Protein AF-A0A9P8CM64-F1 (afdb_monomer_lite)

Structure (mmCIF, N/CA/C/O backbone):
data_AF-A0A9P8CM64-F1
#
_entry.id   AF-A0A9P8CM64-F1
#
loop_
_atom_site.group_PDB
_atom_site.id
_atom_site.type_symbol
_atom_site.label_atom_id
_atom_site.label_alt_id
_atom_site.label_comp_id
_atom_site.label_asym_id
_atom_site.label_entity_id
_atom_site.label_seq_id
_atom_site.pdbx_PDB_ins_code
_atom_site.Cartn_x
_atom_site.Cartn_y
_atom_site.Cartn_z
_atom_site.occupancy
_atom_site.B_iso_or_equiv
_atom_site.auth_seq_id
_atom_site.auth_comp_id
_atom_site.auth_asym_id
_atom_site.auth_atom_id
_atom_site.pdbx_PDB_model_num
ATOM 1 N N . MET A 1 1 ? -27.177 -8.017 -14.687 1.00 30.58 1 MET A N 1
ATOM 2 C CA . MET A 1 1 ? -26.208 -7.852 -13.586 1.00 30.58 1 MET A CA 1
ATOM 3 C C . MET A 1 1 ? -25.236 -9.003 -13.718 1.00 30.58 1 MET A C 1
ATOM 5 O O . MET A 1 1 ? -25.682 -10.135 -13.638 1.00 30.58 1 MET A O 1
ATOM 9 N N . ALA A 1 2 ? -23.993 -8.737 -14.114 1.00 23.64 2 ALA A N 1
ATOM 10 C CA . ALA A 1 2 ? -23.012 -9.793 -14.343 1.00 23.64 2 ALA A CA 1
ATOM 11 C C . ALA A 1 2 ? -22.281 -10.070 -13.027 1.00 23.64 2 ALA A C 1
ATOM 13 O O . ALA A 1 2 ? -21.512 -9.227 -12.562 1.00 23.64 2 ALA A O 1
ATOM 14 N N . ASP A 1 3 ? -22.562 -11.229 -12.440 1.00 22.73 3 ASP A N 1
ATOM 15 C CA . ASP A 1 3 ? -21.825 -11.783 -11.311 1.00 22.73 3 ASP A CA 1
ATOM 16 C C . ASP A 1 3 ? -20.407 -12.132 -11.769 1.00 22.73 3 ASP A C 1
ATOM 18 O O . ASP A 1 3 ? -20.155 -13.159 -12.400 1.00 22.73 3 ASP A O 1
ATOM 22 N N . ILE A 1 4 ? -19.464 -11.236 -11.482 1.00 25.05 4 ILE A N 1
ATOM 23 C CA . ILE A 1 4 ? -18.036 -11.509 -11.623 1.00 25.05 4 ILE A CA 1
ATOM 24 C C . ILE A 1 4 ? -17.611 -12.244 -10.351 1.00 25.05 4 ILE A C 1
ATOM 26 O O . ILE A 1 4 ? -17.224 -11.632 -9.356 1.00 25.05 4 ILE A O 1
ATOM 30 N N . LEU A 1 5 ? -17.724 -13.572 -10.379 1.00 22.69 5 LEU A N 1
ATOM 31 C CA . LEU A 1 5 ? -17.079 -14.444 -9.400 1.00 22.69 5 LEU A CA 1
ATOM 32 C C . LEU A 1 5 ? -15.554 -14.250 -9.497 1.00 22.69 5 LEU A C 1
ATOM 34 O O . LEU A 1 5 ? -15.012 -14.297 -10.606 1.00 22.69 5 LEU A O 1
ATOM 38 N N . PRO A 1 6 ? -14.827 -14.037 -8.387 1.00 29.47 6 PRO A N 1
ATOM 39 C CA . PRO A 1 6 ? -13.378 -13.976 -8.448 1.00 29.47 6 PRO A CA 1
ATOM 40 C C . PRO A 1 6 ? -12.820 -15.378 -8.717 1.00 29.47 6 PRO A C 1
ATOM 42 O O . PRO A 1 6 ? -13.041 -16.318 -7.956 1.00 29.47 6 PRO A O 1
ATOM 45 N N . VAL A 1 7 ? -12.074 -15.496 -9.813 1.00 25.89 7 VAL A N 1
ATOM 46 C CA . VAL A 1 7 ? -11.180 -16.622 -10.090 1.00 25.89 7 VAL A CA 1
ATOM 47 C C . VAL A 1 7 ? -10.110 -16.632 -8.996 1.00 25.89 7 VAL A C 1
ATOM 49 O O . VAL A 1 7 ? -9.293 -15.715 -8.899 1.00 25.89 7 VAL A O 1
ATOM 52 N N . PHE A 1 8 ? -10.160 -17.634 -8.119 1.00 30.05 8 PHE A N 1
ATOM 53 C CA . PHE A 1 8 ? -9.175 -17.842 -7.062 1.00 30.05 8 PHE A CA 1
ATOM 54 C C . PHE A 1 8 ? -7.959 -18.573 -7.633 1.00 30.05 8 PHE A C 1
ATOM 56 O O . PHE A 1 8 ? -7.872 -19.795 -7.543 1.00 30.05 8 PHE A O 1
ATOM 63 N N . ASP A 1 9 ? -6.998 -17.833 -8.183 1.00 30.16 9 ASP A N 1
ATOM 64 C CA . ASP A 1 9 ? -5.662 -18.395 -8.368 1.00 30.16 9 ASP A CA 1
ATOM 65 C C . ASP A 1 9 ? -4.960 -18.469 -7.006 1.00 30.16 9 ASP A C 1
ATOM 67 O O . ASP A 1 9 ? -4.851 -17.496 -6.256 1.00 30.16 9 ASP A O 1
ATOM 71 N N . VAL A 1 10 ? -4.556 -19.689 -6.666 1.00 35.28 10 VAL A N 1
ATOM 72 C CA . VAL A 1 10 ? -4.033 -20.138 -5.375 1.00 35.28 10 VAL A CA 1
ATOM 73 C C . VAL A 1 10 ? -2.957 -19.192 -4.822 1.00 35.28 10 VAL A C 1
ATOM 75 O O . VAL A 1 10 ? -1.857 -19.086 -5.354 1.00 35.28 10 VAL A O 1
ATOM 78 N N . ILE A 1 11 ? -3.248 -18.533 -3.697 1.00 41.50 11 ILE A N 1
ATOM 79 C CA . ILE A 1 11 ? -2.257 -17.788 -2.910 1.00 41.50 11 ILE A CA 1
ATOM 80 C C . ILE A 1 11 ? -1.533 -18.796 -2.017 1.00 41.50 11 ILE A C 1
ATOM 82 O O . ILE A 1 11 ? -2.071 -19.209 -0.987 1.00 41.50 11 ILE A O 1
ATOM 86 N N . ASN A 1 12 ? -0.316 -19.186 -2.395 1.00 38.81 12 ASN A N 1
ATOM 87 C CA . ASN A 1 12 ? 0.560 -19.942 -1.506 1.00 38.81 12 ASN A CA 1
ATOM 88 C C . ASN A 1 12 ? 1.138 -18.981 -0.457 1.00 38.81 12 ASN A C 1
ATOM 90 O O . ASN A 1 12 ? 2.005 -18.162 -0.761 1.00 38.81 12 ASN A O 1
ATOM 94 N N . ALA A 1 13 ? 0.663 -19.075 0.786 1.00 42.81 13 ALA A N 1
ATOM 95 C CA . ALA A 1 13 ? 1.413 -18.572 1.933 1.00 42.81 13 ALA A CA 1
ATOM 96 C C . ALA A 1 13 ? 2.608 -19.516 2.123 1.00 42.81 13 ALA A C 1
ATOM 98 O O . ALA A 1 13 ? 2.458 -20.600 2.677 1.00 42.81 13 ALA A O 1
ATOM 99 N N . THR A 1 14 ? 3.761 -19.166 1.551 1.00 44.75 14 THR A N 1
ATOM 100 C CA . THR A 1 14 ? 4.861 -20.127 1.378 1.00 44.75 14 THR A CA 1
ATOM 101 C C . THR A 1 14 ? 5.717 -20.343 2.622 1.00 44.75 14 THR A C 1
ATOM 103 O O . THR A 1 14 ? 6.309 -21.402 2.706 1.00 44.75 14 THR A O 1
ATOM 106 N N . ASP A 1 15 ? 5.789 -19.401 3.573 1.00 46.78 15 ASP A N 1
ATOM 107 C CA . ASP A 1 15 ? 6.626 -19.529 4.782 1.00 46.78 15 ASP A CA 1
ATOM 108 C C . ASP A 1 15 ? 6.163 -18.579 5.903 1.00 46.78 15 ASP A C 1
ATOM 110 O O . ASP A 1 15 ? 5.760 -17.446 5.623 1.00 46.78 15 ASP A O 1
ATOM 114 N N . HIS A 1 16 ? 6.299 -19.003 7.166 1.00 45.31 16 HIS A N 1
ATOM 115 C CA . HIS A 1 16 ? 6.191 -18.152 8.358 1.00 45.31 16 HIS A CA 1
ATOM 116 C C . HIS A 1 16 ? 7.482 -18.270 9.186 1.00 45.31 16 HIS A C 1
ATOM 118 O O . HIS A 1 16 ? 7.915 -19.369 9.517 1.00 45.31 16 HIS A O 1
ATOM 124 N N . VAL A 1 17 ? 8.120 -17.140 9.506 1.00 47.00 17 VAL A N 1
ATOM 125 C CA . VAL A 1 17 ? 9.292 -17.087 10.398 1.00 47.00 17 VAL A CA 1
ATOM 126 C C . VAL A 1 17 ? 8.852 -16.449 11.707 1.00 47.00 17 VAL A C 1
ATOM 128 O O . VAL A 1 17 ? 8.326 -15.338 11.706 1.00 47.00 17 VAL A O 1
ATOM 131 N N . ILE A 1 18 ? 9.060 -17.160 12.812 1.00 44.22 18 ILE A N 1
ATOM 132 C CA . ILE A 1 18 ? 8.692 -16.726 14.159 1.00 44.22 18 ILE A CA 1
ATOM 133 C C . ILE A 1 18 ? 9.946 -16.144 14.816 1.00 44.22 18 ILE A C 1
ATOM 135 O O . ILE A 1 18 ? 10.940 -16.850 14.974 1.00 44.22 18 ILE A O 1
ATOM 139 N N . ASN A 1 19 ? 9.929 -14.860 15.178 1.00 49.09 19 ASN A N 1
ATOM 140 C CA . ASN A 1 19 ? 10.887 -14.332 16.145 1.00 49.09 19 ASN A CA 1
ATOM 141 C C . ASN A 1 19 ? 10.194 -13.352 17.104 1.00 49.09 19 ASN A C 1
ATOM 143 O O . ASN A 1 19 ? 9.341 -12.560 16.692 1.00 49.09 19 ASN A O 1
ATOM 147 N N . ASP A 1 20 ? 10.591 -13.407 18.375 1.00 48.25 20 ASP A N 1
ATOM 148 C CA . ASP A 1 20 ? 9.903 -12.745 19.493 1.00 48.25 20 ASP A CA 1
ATOM 149 C C . ASP A 1 20 ? 9.904 -11.210 19.407 1.00 48.25 20 ASP A C 1
ATOM 151 O O . ASP A 1 20 ? 9.127 -10.545 20.085 1.00 48.25 20 ASP A O 1
ATOM 155 N N . SER A 1 21 ? 10.745 -10.624 18.547 1.00 55.97 21 SER A N 1
ATOM 156 C CA . SER A 1 21 ? 10.871 -9.167 18.411 1.00 55.97 21 SER A CA 1
ATOM 157 C C . SER A 1 21 ? 10.114 -8.586 17.214 1.00 55.97 21 SER A C 1
ATOM 159 O O . SER A 1 21 ? 9.726 -7.418 17.246 1.00 55.97 21 SER A O 1
ATOM 161 N N . CYS A 1 22 ? 9.870 -9.364 16.153 1.00 63.69 22 CYS A N 1
ATOM 162 C CA . CYS A 1 22 ? 9.376 -8.839 14.879 1.00 63.69 22 CYS A CA 1
ATOM 163 C C . CYS A 1 22 ? 7.951 -9.257 14.506 1.00 63.69 22 CYS A C 1
ATOM 165 O O . CYS A 1 22 ? 7.471 -8.802 13.465 1.00 63.69 22 CYS A O 1
ATOM 167 N N . GLY A 1 23 ? 7.269 -10.037 15.350 1.00 75.75 23 GLY A N 1
ATOM 168 C CA . GLY A 1 23 ? 5.898 -10.499 15.117 1.00 75.75 23 GLY A CA 1
ATOM 169 C C . GLY A 1 23 ? 5.796 -11.566 14.027 1.00 75.75 23 GLY A C 1
ATOM 170 O O . GLY A 1 23 ? 6.794 -12.160 13.625 1.00 75.75 23 GLY A O 1
ATOM 171 N N . MET A 1 24 ? 4.578 -11.806 13.545 1.00 83.81 24 MET A N 1
ATOM 172 C CA . MET A 1 24 ? 4.322 -12.784 12.490 1.00 83.81 24 MET A CA 1
ATOM 173 C C . MET A 1 24 ? 4.402 -12.134 11.106 1.00 83.81 24 MET A C 1
ATOM 175 O O . MET A 1 24 ? 3.887 -11.034 10.893 1.00 83.81 24 MET A O 1
ATOM 179 N N . HIS A 1 25 ? 5.025 -12.825 10.146 1.00 88.62 25 HIS A N 1
ATOM 180 C CA . HIS A 1 25 ? 5.122 -12.370 8.755 1.00 88.62 25 HIS A CA 1
ATOM 181 C C . HIS A 1 25 ? 4.254 -13.217 7.841 1.00 88.62 25 HIS A C 1
ATOM 183 O O . HIS A 1 25 ? 4.345 -14.442 7.844 1.00 88.62 25 HIS A O 1
ATOM 189 N N . ILE A 1 26 ? 3.456 -12.552 7.011 1.00 90.88 26 ILE A N 1
ATOM 190 C CA . ILE A 1 26 ? 2.689 -13.189 5.944 1.00 90.88 26 ILE A CA 1
ATOM 191 C C . ILE A 1 26 ? 3.370 -12.847 4.625 1.00 90.88 26 ILE A C 1
ATOM 193 O O . ILE A 1 26 ? 3.339 -11.700 4.180 1.00 90.88 26 ILE A O 1
ATOM 197 N N . HIS A 1 27 ? 3.983 -13.845 3.993 1.00 92.94 27 HIS A N 1
ATOM 198 C CA . HIS A 1 27 ? 4.492 -13.722 2.633 1.00 92.94 27 HIS A CA 1
ATOM 199 C C . HIS A 1 27 ? 3.396 -14.113 1.641 1.00 92.94 27 HIS A C 1
ATOM 201 O O . HIS A 1 27 ? 2.974 -15.267 1.609 1.00 92.94 27 HIS A O 1
ATOM 207 N N . ALA A 1 28 ? 2.959 -13.162 0.820 1.00 92.88 28 ALA A N 1
ATOM 208 C CA . ALA A 1 28 ? 1.975 -13.390 -0.226 1.00 92.88 28 ALA A CA 1
ATOM 209 C C . ALA A 1 28 ? 2.575 -13.078 -1.601 1.00 92.88 28 ALA A C 1
ATOM 211 O O . ALA A 1 28 ? 3.129 -12.003 -1.835 1.00 92.88 28 ALA A O 1
ATOM 212 N N . GLY A 1 29 ? 2.481 -14.036 -2.513 1.00 91.94 29 GLY A N 1
ATOM 213 C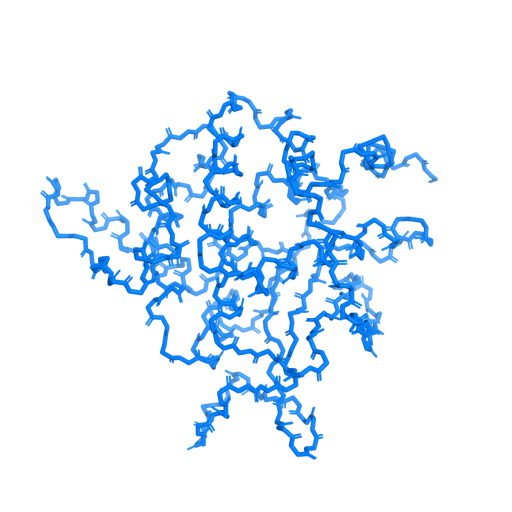 CA . GLY A 1 29 ? 2.913 -13.907 -3.900 1.00 91.94 29 GLY A CA 1
ATOM 214 C C . GLY A 1 29 ? 1.924 -14.601 -4.826 1.00 91.94 29 GLY A C 1
ATOM 215 O O . GLY A 1 29 ? 1.036 -15.321 -4.367 1.00 91.94 29 GLY A O 1
ATOM 216 N N . PHE A 1 30 ? 2.081 -14.373 -6.124 1.00 92.00 30 PHE A N 1
ATOM 217 C CA . PHE A 1 30 ? 1.304 -15.070 -7.142 1.00 92.00 30 PHE A CA 1
ATOM 218 C C . PHE A 1 30 ? 2.071 -16.284 -7.655 1.00 92.00 30 PHE A C 1
ATOM 220 O O . PHE A 1 30 ? 3.301 -16.259 -7.723 1.00 92.00 30 PHE A O 1
ATOM 227 N N . THR A 1 31 ? 1.345 -17.331 -8.036 1.00 88.38 31 THR A N 1
ATOM 228 C CA . THR A 1 31 ? 1.907 -18.565 -8.612 1.00 88.38 31 THR A CA 1
ATOM 229 C C . THR A 1 31 ? 2.708 -18.296 -9.880 1.00 88.38 31 THR A C 1
ATOM 231 O O . THR A 1 31 ? 3.769 -18.877 -10.079 1.00 88.38 31 THR A O 1
ATOM 234 N N . ASP A 1 32 ? 2.238 -17.360 -10.699 1.00 89.06 32 ASP A N 1
ATOM 235 C CA . ASP A 1 32 ? 2.880 -16.908 -11.931 1.00 89.06 32 ASP A CA 1
ATOM 236 C C . ASP A 1 32 ? 3.963 -15.835 -11.701 1.00 89.06 32 ASP A C 1
ATOM 238 O O . ASP A 1 32 ? 4.568 -15.348 -12.657 1.00 89.06 32 ASP A O 1
ATOM 242 N N . GLY A 1 33 ? 4.222 -15.467 -10.444 1.00 90.69 33 GLY A N 1
ATOM 243 C CA . GLY A 1 33 ? 5.168 -14.438 -10.033 1.00 90.69 33 GLY A CA 1
ATOM 244 C C . GLY A 1 33 ? 4.568 -13.032 -9.927 1.00 90.69 33 GLY A C 1
ATOM 245 O O . GLY A 1 33 ? 3.479 -12.734 -10.405 1.00 90.69 33 GLY A O 1
ATOM 246 N N . LEU A 1 34 ? 5.306 -12.139 -9.276 1.00 93.69 34 LEU A N 1
ATOM 247 C CA . LEU A 1 34 ? 4.959 -10.741 -9.070 1.00 93.69 34 LEU A CA 1
ATOM 248 C C . LEU A 1 34 ? 5.702 -9.854 -10.075 1.00 93.69 34 LEU A C 1
ATOM 250 O O . LEU A 1 34 ? 6.937 -9.867 -10.146 1.00 93.69 34 LEU A O 1
ATOM 254 N N . SER A 1 35 ? 4.940 -9.073 -10.832 1.00 95.25 35 SER A N 1
ATOM 255 C CA . SER A 1 35 ? 5.433 -8.030 -11.727 1.00 95.25 35 SER A CA 1
ATOM 256 C C . SER A 1 35 ? 5.514 -6.670 -11.037 1.00 95.25 35 SER A C 1
ATOM 258 O O . SER A 1 35 ? 4.918 -6.420 -9.986 1.00 95.25 35 SER A O 1
ATOM 260 N N . HIS A 1 36 ? 6.224 -5.742 -11.676 1.00 95.50 36 HIS A N 1
ATOM 261 C CA . HIS A 1 36 ? 6.370 -4.378 -11.175 1.00 95.50 36 HIS A CA 1
ATOM 262 C C . HIS A 1 36 ? 5.057 -3.603 -11.088 1.00 95.50 36 HIS A C 1
ATOM 264 O O . HIS A 1 36 ? 4.844 -2.868 -10.124 1.00 95.50 36 HIS A O 1
ATOM 270 N N . ILE A 1 37 ? 4.162 -3.768 -12.066 1.00 96.69 37 ILE A N 1
ATOM 271 C CA . ILE A 1 37 ? 2.874 -3.068 -12.045 1.00 96.69 37 ILE A CA 1
ATOM 272 C C . ILE A 1 37 ? 1.956 -3.612 -10.948 1.00 96.69 37 ILE A C 1
ATOM 274 O O . ILE A 1 37 ? 1.343 -2.826 -10.228 1.00 96.69 37 ILE A O 1
ATOM 278 N N . GLU A 1 38 ? 1.921 -4.933 -10.761 1.00 97.81 38 GLU A N 1
ATOM 279 C CA . GLU A 1 38 ? 1.169 -5.566 -9.675 1.00 97.81 38 GLU A CA 1
ATOM 280 C C . GLU A 1 38 ? 1.681 -5.074 -8.313 1.00 97.81 38 GLU A C 1
ATOM 282 O O . GLU A 1 38 ? 0.889 -4.672 -7.462 1.00 97.81 38 GLU A O 1
ATOM 287 N N . ALA A 1 39 ? 3.004 -5.009 -8.125 1.00 97.69 39 ALA A N 1
ATOM 288 C CA . ALA A 1 39 ? 3.596 -4.484 -6.898 1.00 97.69 39 ALA A CA 1
ATOM 289 C C . ALA A 1 39 ? 3.255 -3.002 -6.666 1.00 97.69 39 ALA A C 1
ATOM 291 O O . ALA A 1 39 ? 2.902 -2.635 -5.548 1.00 97.69 39 ALA A O 1
ATOM 292 N N . LYS A 1 40 ? 3.285 -2.147 -7.701 1.00 98.25 40 LYS A N 1
ATOM 293 C CA . LYS A 1 40 ? 2.855 -0.738 -7.588 1.00 98.25 40 LYS A CA 1
ATOM 294 C C . LYS A 1 40 ? 1.406 -0.620 -7.122 1.00 98.25 40 LYS A C 1
ATOM 296 O O . LYS A 1 40 ? 1.130 0.166 -6.214 1.00 98.25 40 LYS A O 1
ATOM 301 N N . LYS A 1 41 ? 0.501 -1.408 -7.713 1.00 98.62 41 LYS A N 1
ATOM 302 C CA . LYS A 1 41 ? -0.918 -1.467 -7.327 1.00 98.62 41 LYS A CA 1
ATOM 303 C C . LYS A 1 41 ? -1.063 -1.851 -5.851 1.00 98.62 41 LYS A C 1
A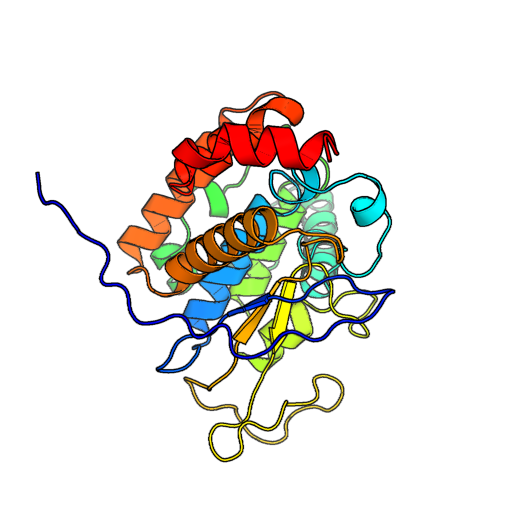TOM 305 O O . LYS A 1 41 ? -1.682 -1.121 -5.081 1.00 98.62 41 LYS A O 1
ATOM 310 N N . ILE A 1 42 ? -0.411 -2.936 -5.433 1.00 98.62 42 ILE A N 1
ATOM 311 C CA . ILE A 1 42 ? -0.477 -3.442 -4.054 1.00 98.62 42 ILE A CA 1
ATOM 312 C C . ILE A 1 42 ? 0.087 -2.427 -3.051 1.00 98.62 42 ILE A C 1
ATOM 314 O O . ILE A 1 42 ? -0.580 -2.078 -2.079 1.00 98.62 42 ILE A O 1
ATOM 318 N N . ILE A 1 43 ? 1.291 -1.905 -3.295 1.00 98.50 43 ILE A N 1
ATOM 319 C CA . ILE A 1 43 ? 1.954 -0.955 -2.392 1.00 98.50 43 ILE A CA 1
ATOM 320 C C . ILE A 1 43 ? 1.188 0.372 -2.298 1.00 98.50 43 ILE A C 1
ATOM 322 O O . ILE A 1 43 ? 1.151 0.975 -1.228 1.00 98.50 43 ILE A O 1
ATOM 326 N N . THR A 1 44 ? 0.520 0.804 -3.371 1.00 98.44 44 THR A N 1
ATOM 327 C CA . THR A 1 44 ? -0.366 1.982 -3.329 1.00 98.44 44 THR A CA 1
ATOM 328 C C . THR A 1 44 ? -1.522 1.769 -2.354 1.00 98.44 44 THR A C 1
ATOM 330 O O . THR A 1 44 ? -1.801 2.644 -1.537 1.00 98.44 44 THR A O 1
ATOM 333 N N . VAL A 1 45 ? -2.172 0.602 -2.404 1.00 98.19 45 VAL A N 1
ATOM 334 C CA . VAL A 1 45 ? -3.263 0.262 -1.479 1.00 98.19 45 VAL A CA 1
ATOM 335 C C . VAL A 1 45 ? -2.747 0.210 -0.049 1.00 98.19 45 VAL A C 1
ATOM 337 O O . VAL A 1 45 ? -3.345 0.842 0.817 1.00 98.19 45 VAL A O 1
ATOM 340 N N . VAL A 1 46 ? -1.611 -0.458 0.187 1.00 97.75 46 VAL A N 1
ATOM 341 C CA . VAL A 1 46 ? -0.962 -0.493 1.507 1.00 97.75 46 VAL A CA 1
ATOM 342 C C . VAL A 1 46 ? -0.739 0.925 2.031 1.00 97.75 46 VAL A C 1
ATOM 344 O O . VAL A 1 46 ? -1.223 1.244 3.112 1.00 97.75 46 VAL A O 1
ATOM 347 N N . ALA A 1 47 ? -0.101 1.805 1.255 1.00 96.69 47 ALA A N 1
ATOM 348 C CA . ALA A 1 47 ? 0.186 3.175 1.680 1.00 96.69 47 ALA A CA 1
ATOM 349 C C . ALA A 1 47 ? -1.077 3.976 2.055 1.00 96.69 47 ALA A C 1
ATOM 351 O O . ALA A 1 47 ? -1.029 4.801 2.966 1.00 96.69 47 ALA A O 1
ATOM 352 N N . LEU A 1 48 ? -2.208 3.728 1.385 1.00 95.06 48 LEU A N 1
ATOM 353 C CA . LEU A 1 48 ? -3.484 4.375 1.700 1.00 95.06 48 LEU A CA 1
ATOM 354 C C . LEU A 1 48 ? -4.100 3.853 3.003 1.00 95.06 48 LEU A C 1
ATOM 356 O O . LEU A 1 48 ? -4.589 4.650 3.803 1.00 95.06 48 LEU A O 1
ATOM 360 N N . VAL A 1 49 ? -4.092 2.534 3.219 1.00 93.75 49 VAL A N 1
ATOM 361 C CA . VAL A 1 49 ? -4.844 1.900 4.318 1.00 93.75 49 VAL A CA 1
ATOM 362 C C . VAL A 1 49 ? -4.028 1.699 5.592 1.00 93.75 49 VAL A C 1
ATOM 364 O O . VAL A 1 49 ? -4.593 1.461 6.655 1.00 93.75 49 VAL A O 1
ATOM 367 N N . GLU A 1 50 ? -2.704 1.798 5.533 1.00 92.00 50 GLU A N 1
ATOM 368 C CA . GLU A 1 50 ? -1.840 1.447 6.658 1.00 92.00 50 GLU A CA 1
ATOM 369 C C . GLU A 1 50 ? -2.081 2.338 7.884 1.00 92.00 50 GLU A C 1
ATOM 371 O O . GLU A 1 50 ? -2.383 1.842 8.969 1.00 92.00 50 GLU A O 1
ATOM 376 N N . GLY A 1 51 ? -2.030 3.660 7.704 1.00 87.31 51 GLY A N 1
ATOM 377 C CA . GLY A 1 51 ? -2.249 4.612 8.795 1.00 87.31 51 GLY A CA 1
ATOM 378 C C . GLY A 1 51 ? -3.708 4.696 9.249 1.00 87.31 51 GLY A C 1
ATOM 379 O O . GLY A 1 51 ? -3.982 4.787 10.444 1.00 87.31 51 GLY A O 1
ATOM 380 N N . CYS A 1 52 ? -4.650 4.659 8.304 1.00 85.56 52 CYS A N 1
ATOM 381 C CA . CYS A 1 52 ? -6.062 4.922 8.579 1.00 85.56 52 CYS A CA 1
ATOM 382 C C . CYS A 1 52 ? -6.901 3.669 8.857 1.00 85.56 52 CYS A C 1
ATOM 384 O O . CYS A 1 52 ? -8.034 3.806 9.304 1.00 85.56 52 CYS A O 1
ATOM 386 N N . PHE A 1 53 ? -6.389 2.467 8.614 1.00 90.44 53 PHE A N 1
ATOM 387 C CA . PHE A 1 53 ? -7.117 1.222 8.843 1.00 90.44 53 PHE A CA 1
ATOM 388 C C . PHE A 1 53 ? -6.250 0.201 9.579 1.00 90.44 53 PHE A C 1
ATOM 390 O O . PHE A 1 53 ? -6.586 -0.147 10.708 1.00 90.44 53 PHE A O 1
ATOM 397 N N . ILE A 1 54 ? -5.112 -0.217 9.014 1.00 91.88 54 ILE A N 1
ATOM 398 C CA . ILE A 1 54 ? -4.302 -1.307 9.588 1.00 91.88 54 ILE A CA 1
ATOM 399 C C . ILE A 1 54 ? -3.846 -0.960 11.007 1.00 91.88 54 ILE A C 1
ATOM 401 O O . ILE A 1 54 ? -4.046 -1.740 11.930 1.00 91.88 54 ILE A O 1
ATOM 405 N N . ARG A 1 55 ? -3.312 0.244 11.227 1.00 89.38 55 ARG A N 1
ATOM 406 C CA . ARG A 1 55 ? -2.898 0.673 12.572 1.00 89.38 55 ARG A CA 1
ATOM 407 C C . ARG A 1 55 ? -4.050 0.764 13.574 1.00 89.38 55 ARG A C 1
ATOM 409 O O . ARG A 1 55 ? -3.805 0.697 14.770 1.00 89.38 55 ARG A O 1
ATOM 416 N N . GLN A 1 56 ? -5.297 0.897 13.125 1.00 87.25 56 GLN A N 1
ATOM 417 C CA . GLN A 1 56 ? -6.447 0.970 14.031 1.00 87.25 56 GLN A CA 1
ATOM 418 C C . GLN A 1 56 ? -6.925 -0.386 14.541 1.00 87.25 56 GLN A C 1
ATOM 420 O O . GLN A 1 56 ? -7.612 -0.426 15.566 1.00 87.25 56 GLN A O 1
ATOM 425 N N . ILE A 1 57 ? -6.613 -1.457 13.813 1.00 87.50 57 ILE A N 1
ATOM 426 C CA . ILE A 1 57 ? -6.988 -2.835 14.149 1.00 87.50 57 ILE A CA 1
ATOM 427 C C . ILE A 1 57 ? -5.842 -3.602 14.819 1.00 87.50 57 ILE A C 1
ATOM 429 O O . ILE A 1 57 ? -6.025 -4.752 15.203 1.00 87.50 57 ILE A O 1
ATOM 433 N N . LEU A 1 58 ? -4.671 -2.972 14.963 1.00 87.75 58 LEU A N 1
ATOM 434 C CA . LEU A 1 58 ? -3.543 -3.536 15.693 1.00 87.75 58 LEU A CA 1
ATOM 435 C C . LEU A 1 58 ? -3.743 -3.418 17.210 1.00 87.75 58 LEU A C 1
ATOM 437 O O . LEU A 1 58 ? -4.222 -2.380 17.677 1.00 87.75 58 LEU A O 1
ATOM 441 N N . PRO A 1 59 ? -3.340 -4.441 17.984 1.00 83.00 59 PRO A N 1
ATOM 442 C CA . PRO A 1 59 ? -3.292 -4.341 19.436 1.00 83.00 59 PRO A CA 1
ATOM 443 C C . PRO A 1 59 ? -2.189 -3.367 19.884 1.00 83.00 59 PRO A C 1
ATOM 445 O O . PRO A 1 59 ? -1.242 -3.082 19.142 1.00 83.00 59 PRO A O 1
ATOM 448 N N . ALA A 1 60 ? -2.334 -2.820 21.095 1.00 83.12 60 ALA A N 1
ATOM 449 C CA . ALA A 1 60 ? -1.484 -1.740 21.601 1.00 83.12 60 ALA A CA 1
ATOM 450 C C . ALA A 1 60 ? -0.002 -2.136 21.713 1.00 83.12 60 ALA A C 1
ATOM 452 O O . ALA A 1 60 ? 0.861 -1.380 21.280 1.00 83.12 60 ALA A O 1
ATOM 453 N N . ASP A 1 61 ? 0.283 -3.345 22.197 1.00 80.88 61 ASP A N 1
ATOM 454 C CA . ASP A 1 61 ? 1.638 -3.905 22.286 1.00 80.88 61 ASP A CA 1
ATOM 455 C C . ASP A 1 61 ? 2.329 -3.964 20.916 1.00 80.88 61 ASP A C 1
ATOM 457 O O . ASP A 1 61 ? 3.525 -3.706 20.776 1.00 80.88 61 ASP A O 1
ATOM 461 N N . ARG A 1 62 ? 1.561 -4.255 19.862 1.00 84.75 62 ARG A N 1
ATOM 462 C CA . ARG A 1 62 ? 2.091 -4.306 18.505 1.00 84.75 62 ARG A CA 1
ATOM 463 C C . ARG A 1 62 ? 2.417 -2.919 17.967 1.00 84.75 62 ARG A C 1
ATOM 465 O O . ARG A 1 62 ? 3.382 -2.798 17.214 1.00 84.75 62 ARG A O 1
ATOM 472 N N . LEU A 1 63 ? 1.657 -1.894 18.363 1.00 86.31 63 LEU A N 1
ATOM 473 C CA . LEU A 1 63 ? 1.844 -0.509 17.918 1.00 86.31 63 LEU A CA 1
ATOM 474 C C . LEU A 1 63 ? 3.192 0.100 18.323 1.00 86.31 63 LEU A C 1
ATOM 476 O O . LEU A 1 63 ? 3.643 1.033 17.655 1.00 86.31 63 LEU A O 1
ATOM 480 N N . GLU A 1 64 ? 3.834 -0.444 19.356 1.00 84.44 64 GLU A N 1
ATOM 481 C CA . GLU A 1 64 ? 5.147 -0.016 19.854 1.00 84.44 64 GLU A CA 1
ATOM 482 C C . GLU A 1 64 ? 6.322 -0.606 19.052 1.00 84.44 64 GLU A C 1
ATOM 484 O O . GLU A 1 64 ? 7.463 -0.159 19.174 1.00 84.44 64 GLU A O 1
ATOM 489 N N . SER A 1 65 ? 6.072 -1.604 18.197 1.00 85.94 65 SER A N 1
ATOM 490 C CA . SER A 1 65 ? 7.130 -2.271 17.439 1.00 85.94 65 SER A CA 1
ATOM 491 C C . SER A 1 65 ? 7.576 -1.454 16.225 1.00 85.94 65 SER A C 1
ATOM 493 O O . SER A 1 65 ? 6.811 -1.229 15.292 1.00 85.94 65 SER A O 1
ATOM 495 N N . LEU A 1 66 ? 8.871 -1.143 16.139 1.00 84.06 66 LEU A N 1
ATOM 496 C CA . LEU A 1 66 ? 9.466 -0.492 14.958 1.00 84.06 66 LEU A CA 1
ATOM 497 C C . LEU A 1 66 ? 9.345 -1.330 13.669 1.00 84.06 66 LEU A C 1
ATOM 499 O O . LEU A 1 66 ? 9.518 -0.829 12.563 1.00 84.06 66 LEU A O 1
ATOM 503 N N . PHE A 1 67 ? 9.065 -2.630 13.780 1.00 85.50 67 PHE A N 1
ATOM 504 C CA . PHE A 1 67 ? 8.934 -3.530 12.632 1.00 85.50 67 PHE A CA 1
ATOM 505 C C . PHE A 1 67 ? 7.592 -3.419 11.903 1.00 85.50 67 PHE A C 1
ATOM 507 O O . PHE A 1 67 ? 7.431 -4.042 10.853 1.00 85.50 67 PHE A O 1
ATOM 514 N N . ILE A 1 68 ? 6.658 -2.631 12.440 1.00 89.94 68 ILE A N 1
ATOM 515 C CA . ILE A 1 68 ? 5.383 -2.282 11.801 1.00 89.94 68 ILE A CA 1
ATOM 516 C C . ILE A 1 68 ? 5.294 -0.798 11.439 1.00 89.94 68 ILE A C 1
ATOM 518 O O . ILE A 1 68 ? 4.205 -0.298 11.140 1.00 89.94 68 ILE A O 1
ATOM 522 N N . ASP A 1 69 ? 6.424 -0.090 11.506 1.00 92.56 69 ASP A N 1
ATOM 523 C CA . ASP A 1 69 ? 6.524 1.305 11.102 1.00 92.56 69 ASP A CA 1
ATOM 524 C C . ASP A 1 69 ? 5.959 1.450 9.680 1.00 92.56 69 ASP A C 1
ATOM 526 O O . ASP A 1 69 ? 6.318 0.666 8.786 1.00 92.56 69 ASP A O 1
ATOM 530 N N . PRO A 1 70 ? 5.022 2.388 9.473 1.00 94.31 70 PRO A N 1
ATOM 531 C CA . PRO A 1 70 ? 4.253 2.414 8.252 1.00 94.31 70 PRO A CA 1
ATOM 532 C C . PRO A 1 70 ? 5.101 2.911 7.082 1.00 94.31 70 PRO A C 1
ATOM 534 O O . PRO A 1 70 ? 5.754 3.952 7.169 1.00 94.31 70 PRO A O 1
ATOM 537 N N . ILE A 1 71 ? 5.043 2.221 5.941 1.00 95.75 71 ILE A N 1
ATOM 538 C CA . ILE A 1 71 ? 5.697 2.682 4.710 1.00 95.75 71 ILE A CA 1
ATOM 539 C C . ILE A 1 71 ? 5.168 4.055 4.276 1.00 95.75 71 ILE A C 1
ATOM 541 O O . ILE A 1 71 ? 5.886 4.808 3.616 1.00 95.75 71 ILE A O 1
ATOM 545 N N . SER A 1 72 ? 3.932 4.387 4.666 1.00 94.25 72 SER A N 1
ATOM 546 C CA . SER A 1 72 ? 3.290 5.662 4.342 1.00 94.25 72 SER A CA 1
ATOM 547 C C . SER A 1 72 ? 3.963 6.882 4.984 1.00 94.25 72 SER A C 1
ATOM 549 O O . SER A 1 72 ? 3.834 7.975 4.436 1.00 94.25 72 SER A O 1
ATOM 551 N N . THR A 1 73 ? 4.695 6.715 6.095 1.00 93.25 73 THR A N 1
ATOM 552 C CA . THR A 1 73 ? 5.436 7.811 6.752 1.00 93.25 73 THR A CA 1
ATOM 553 C C . THR A 1 73 ? 6.934 7.541 6.852 1.00 93.25 73 THR A C 1
ATOM 555 O O . THR A 1 73 ? 7.714 8.459 6.616 1.00 93.25 73 THR A O 1
ATOM 558 N N . GLU A 1 74 ? 7.350 6.293 7.079 1.00 94.94 74 GLU A N 1
ATOM 559 C CA . GLU A 1 74 ? 8.727 5.950 7.470 1.00 94.94 74 GLU A CA 1
ATOM 560 C C . GLU A 1 74 ? 9.612 5.432 6.327 1.00 94.94 74 GLU A C 1
ATOM 562 O O . GLU A 1 74 ? 10.812 5.216 6.524 1.00 94.94 74 GLU A O 1
ATOM 567 N N . SER A 1 75 ? 9.054 5.187 5.137 1.00 96.25 75 SER A N 1
ATOM 568 C CA . SER A 1 75 ? 9.842 4.662 4.014 1.00 96.25 75 SER A CA 1
ATOM 569 C C . SER A 1 75 ? 10.795 5.699 3.408 1.00 96.25 75 SER A C 1
ATOM 571 O O . SER A 1 75 ? 10.598 6.912 3.528 1.00 96.25 75 SER A O 1
ATOM 573 N N . ASN A 1 76 ? 11.813 5.231 2.681 1.00 95.44 76 ASN A N 1
ATOM 574 C CA . ASN A 1 76 ? 12.699 6.107 1.911 1.00 95.44 76 ASN A CA 1
ATOM 575 C C . ASN A 1 76 ? 11.916 6.924 0.868 1.00 95.44 76 ASN A C 1
ATOM 577 O O . ASN A 1 76 ? 12.127 8.132 0.765 1.00 95.44 76 ASN A O 1
ATOM 581 N N . LEU A 1 77 ? 10.968 6.297 0.159 1.00 95.75 77 LEU A N 1
ATOM 582 C CA . LEU A 1 77 ? 10.083 7.000 -0.782 1.00 95.75 77 LEU A CA 1
ATOM 583 C C . LEU A 1 77 ? 9.206 8.030 -0.066 1.00 95.75 77 LEU A C 1
ATOM 585 O O . LEU A 1 77 ? 8.977 9.110 -0.601 1.00 95.75 77 LEU A O 1
ATOM 589 N N . SER A 1 78 ? 8.735 7.731 1.149 1.00 94.69 78 SER A N 1
ATOM 590 C CA . SER A 1 78 ? 7.972 8.686 1.962 1.00 94.69 78 SER A CA 1
ATOM 591 C C . SER A 1 78 ? 8.834 9.877 2.382 1.00 94.69 78 SER A C 1
ATOM 593 O O . SER A 1 78 ? 8.387 11.019 2.305 1.00 94.69 78 SER A O 1
ATOM 595 N N . THR A 1 79 ? 10.091 9.638 2.758 1.00 93.31 79 THR A N 1
ATOM 596 C CA . THR A 1 79 ? 11.046 10.702 3.102 1.00 93.31 79 THR A CA 1
ATOM 597 C C . THR A 1 79 ? 11.309 11.618 1.905 1.00 93.31 79 THR A C 1
ATOM 599 O O . THR A 1 79 ? 11.315 12.843 2.039 1.00 93.31 79 THR A O 1
ATOM 602 N N . GLU A 1 80 ? 11.494 11.040 0.718 1.00 91.38 80 GLU A N 1
ATOM 603 C CA . GLU A 1 80 ? 11.637 11.789 -0.531 1.00 91.38 80 GLU A CA 1
ATOM 604 C C . GLU A 1 80 ? 10.367 12.588 -0.859 1.00 91.38 80 GLU A C 1
ATOM 606 O O . GLU A 1 80 ? 10.431 13.791 -1.121 1.00 91.38 80 GLU A O 1
ATOM 611 N N . ALA A 1 81 ? 9.198 11.954 -0.750 1.00 91.56 81 ALA A N 1
ATOM 612 C CA . ALA A 1 81 ? 7.906 12.593 -0.958 1.00 91.56 81 ALA A CA 1
ATOM 613 C C . ALA A 1 81 ? 7.629 13.729 0.036 1.00 91.56 81 ALA A C 1
ATOM 615 O O . ALA A 1 81 ? 7.025 14.736 -0.337 1.00 91.56 81 ALA A O 1
ATOM 616 N N . HIS A 1 82 ? 8.084 13.595 1.284 1.00 91.44 82 HIS A N 1
ATOM 617 C CA . HIS A 1 82 ? 7.979 14.632 2.305 1.00 91.44 82 HIS A CA 1
ATOM 618 C C . HIS A 1 82 ? 8.820 15.855 1.935 1.00 91.44 82 HIS A C 1
ATOM 620 O O . HIS A 1 82 ? 8.308 16.973 1.936 1.00 91.44 82 HIS A O 1
ATOM 626 N N . ARG A 1 83 ? 10.082 15.654 1.525 1.00 88.38 83 ARG A N 1
ATOM 627 C CA . ARG A 1 83 ? 10.935 16.745 1.020 1.00 88.38 83 ARG A CA 1
ATOM 628 C C . ARG A 1 83 ? 10.289 17.446 -0.172 1.00 88.38 83 ARG A C 1
ATOM 630 O O . ARG A 1 83 ? 10.257 18.674 -0.215 1.00 88.38 83 ARG A O 1
ATOM 637 N N . ALA A 1 84 ? 9.710 16.674 -1.091 1.00 85.44 84 ALA A N 1
ATOM 638 C CA . ALA A 1 84 ? 8.988 17.227 -2.228 1.00 85.44 84 ALA A CA 1
ATOM 639 C C . ALA A 1 84 ? 7.752 18.040 -1.809 1.00 85.44 84 ALA A C 1
ATOM 641 O O . ALA A 1 84 ? 7.499 19.113 -2.351 1.00 85.44 84 ALA A O 1
ATOM 642 N N . ALA A 1 85 ? 6.997 17.562 -0.819 1.00 85.31 85 ALA A N 1
ATOM 643 C CA . ALA A 1 85 ? 5.830 18.262 -0.292 1.00 85.31 85 ALA A CA 1
ATOM 644 C C . ALA A 1 85 ? 6.194 19.583 0.409 1.00 85.31 85 ALA A C 1
ATOM 646 O O . ALA A 1 85 ? 5.475 20.567 0.245 1.00 85.31 85 ALA A O 1
ATOM 647 N N . LEU A 1 86 ? 7.305 19.627 1.155 1.00 86.00 86 LEU A N 1
ATOM 648 C CA . LEU A 1 86 ? 7.807 20.860 1.774 1.00 86.00 86 LEU A CA 1
ATOM 649 C C . LEU A 1 86 ? 8.185 21.906 0.719 1.00 86.00 86 LEU A C 1
ATOM 651 O O . LEU A 1 86 ? 7.837 23.076 0.859 1.00 86.00 86 LEU A O 1
ATOM 655 N N . PHE A 1 87 ? 8.843 21.475 -0.360 1.00 82.44 87 PHE A N 1
ATOM 656 C CA . PHE A 1 87 ? 9.185 22.347 -1.481 1.00 82.44 87 PHE A CA 1
ATOM 657 C C . PHE A 1 87 ? 7.934 22.883 -2.199 1.00 82.44 87 PHE A C 1
ATOM 659 O O . PHE A 1 87 ? 7.832 24.085 -2.432 1.00 82.44 87 PHE A O 1
ATOM 666 N N . GLU A 1 88 ? 6.944 22.021 -2.476 1.00 81.06 88 GLU A N 1
ATOM 667 C CA . GLU A 1 88 ? 5.652 22.429 -3.059 1.00 81.06 88 GLU A CA 1
ATOM 668 C C . GLU A 1 88 ? 4.923 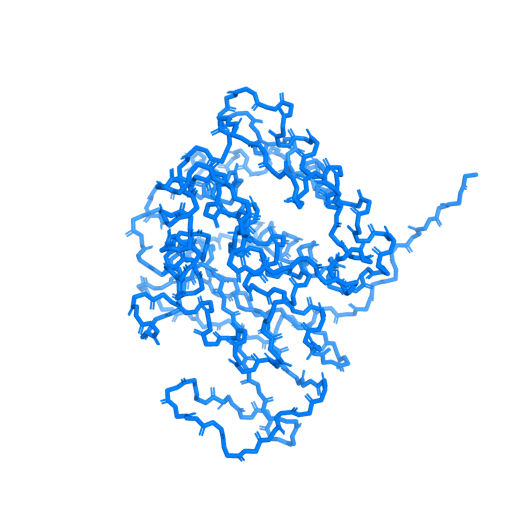23.463 -2.184 1.00 81.06 88 GLU A C 1
ATOM 670 O O . GLU A 1 88 ? 4.361 24.426 -2.707 1.00 81.06 88 GLU A O 1
ATOM 675 N N . ALA A 1 89 ? 4.941 23.283 -0.859 1.00 79.38 89 ALA A N 1
ATOM 676 C CA . ALA A 1 89 ? 4.292 24.194 0.080 1.00 79.38 89 ALA A CA 1
ATOM 677 C C . ALA A 1 89 ? 4.986 25.565 0.161 1.00 79.38 89 ALA A C 1
ATOM 679 O O . ALA A 1 89 ? 4.310 26.575 0.338 1.00 79.38 89 ALA A O 1
ATOM 680 N N . ALA A 1 90 ? 6.313 25.607 0.015 1.00 80.00 90 ALA A N 1
ATOM 681 C CA . ALA A 1 90 ? 7.093 26.842 0.085 1.00 80.00 90 ALA A CA 1
ATOM 682 C C . ALA A 1 90 ? 6.971 27.721 -1.175 1.00 80.00 90 ALA A C 1
ATOM 684 O O . ALA A 1 90 ? 7.163 28.931 -1.085 1.00 80.00 90 ALA A O 1
ATOM 685 N N . GLN A 1 91 ? 6.659 27.143 -2.341 1.00 71.25 91 GLN A N 1
ATOM 686 C CA . GLN A 1 91 ? 6.689 27.862 -3.625 1.00 71.25 91 GLN A CA 1
ATOM 687 C C . GLN A 1 91 ? 5.341 28.415 -4.123 1.00 71.25 91 GLN A C 1
ATOM 689 O O . GLN A 1 91 ? 5.284 28.910 -5.244 1.00 71.25 91 GLN A O 1
ATOM 694 N N . SER A 1 92 ? 4.248 28.346 -3.353 1.00 60.00 92 SER A N 1
ATOM 695 C CA . SER A 1 92 ? 2.918 28.846 -3.781 1.00 60.00 92 SER A CA 1
ATOM 696 C C . SER A 1 92 ? 2.455 28.344 -5.173 1.00 60.00 92 SER A C 1
ATOM 698 O O . SER A 1 92 ? 1.671 29.004 -5.844 1.00 60.00 92 SER A O 1
ATOM 700 N N . ALA A 1 93 ? 2.912 27.140 -5.548 1.00 56.34 93 ALA A N 1
ATOM 701 C CA . ALA A 1 93 ? 2.532 26.282 -6.676 1.00 56.34 93 ALA A CA 1
ATOM 702 C C . ALA A 1 93 ? 2.696 26.800 -8.127 1.00 56.34 93 ALA A C 1
ATOM 704 O O . ALA A 1 93 ? 1.973 27.670 -8.594 1.00 56.34 93 ALA A O 1
ATOM 705 N N . SER A 1 94 ? 3.490 26.054 -8.912 1.00 48.38 94 SER A N 1
ATOM 706 C CA . SER A 1 94 ? 3.027 25.538 -10.221 1.00 48.38 94 SER A CA 1
ATOM 707 C C . SER A 1 94 ? 3.794 24.301 -10.720 1.00 48.38 94 SER A C 1
ATOM 709 O O . SER A 1 94 ? 3.341 23.657 -11.665 1.00 48.38 94 SER A O 1
ATOM 711 N N . GLN A 1 95 ? 4.919 23.914 -10.109 1.00 51.94 95 GLN A N 1
ATOM 712 C CA . GLN A 1 95 ? 5.647 22.702 -10.499 1.00 51.94 95 GLN A CA 1
ATOM 713 C C . GLN A 1 95 ? 5.546 21.634 -9.411 1.00 51.94 95 GLN A C 1
ATOM 715 O O . GLN A 1 95 ? 6.167 21.728 -8.357 1.00 51.94 95 GLN A O 1
ATOM 720 N N . THR A 1 96 ? 4.751 20.593 -9.666 1.00 56.34 96 THR A N 1
ATOM 721 C CA . THR A 1 96 ? 4.881 19.344 -8.908 1.00 56.34 96 THR A CA 1
ATOM 722 C C . THR A 1 96 ? 6.201 18.689 -9.293 1.00 56.34 96 THR A C 1
ATOM 724 O O . THR A 1 96 ? 6.423 18.477 -10.485 1.00 56.34 96 THR A O 1
ATOM 727 N N . LEU A 1 97 ? 7.030 18.320 -8.313 1.00 68.19 97 LEU A N 1
ATOM 728 C CA . LEU A 1 97 ? 8.353 17.711 -8.543 1.00 68.19 97 LEU A CA 1
ATOM 729 C C . LEU A 1 97 ? 8.296 16.449 -9.416 1.00 68.19 97 LEU A C 1
ATOM 731 O O . LEU A 1 97 ? 9.221 16.181 -10.174 1.00 68.19 97 LEU A O 1
ATOM 735 N N . LEU A 1 98 ? 7.189 15.704 -9.340 1.00 82.25 98 LEU A N 1
ATOM 736 C CA . LEU A 1 98 ? 6.932 14.543 -10.184 1.00 82.25 98 LEU A CA 1
ATOM 737 C C . LEU A 1 98 ? 5.673 14.762 -11.043 1.00 82.25 98 LEU A C 1
ATOM 739 O O . LEU A 1 98 ? 4.568 14.902 -10.483 1.00 82.25 98 LEU A O 1
ATOM 743 N N . PRO A 1 99 ? 5.801 14.778 -12.387 1.00 88.00 99 PRO A N 1
ATOM 744 C CA . PRO A 1 99 ? 4.661 14.932 -13.280 1.00 88.00 99 PRO A CA 1
ATOM 745 C C . PRO A 1 99 ? 3.756 13.697 -13.222 1.00 88.00 99 PRO A C 1
ATOM 747 O O . PRO A 1 99 ? 4.197 12.582 -12.936 1.00 88.00 99 PRO A O 1
ATOM 750 N N . VAL A 1 100 ? 2.465 13.889 -13.494 1.00 91.56 100 VAL A N 1
ATOM 751 C CA . VAL A 1 100 ? 1.522 12.774 -13.654 1.00 91.56 100 VAL A CA 1
ATOM 752 C C . VAL A 1 100 ? 1.702 12.192 -15.054 1.00 91.56 100 VAL A C 1
ATOM 754 O O . VAL A 1 100 ? 1.480 12.895 -16.036 1.00 91.56 100 VAL A O 1
ATOM 757 N N . THR A 1 101 ? 2.082 10.918 -15.138 1.00 93.75 101 THR A N 1
ATOM 758 C CA . THR A 1 101 ? 2.286 10.207 -16.410 1.00 93.75 101 THR A CA 1
ATOM 759 C C . THR A 1 101 ? 0.997 9.553 -16.911 1.00 93.75 101 THR A C 1
ATOM 761 O O . THR A 1 101 ? 0.067 9.320 -16.136 1.00 93.75 101 THR A O 1
ATOM 764 N N . ASP A 1 102 ? 0.948 9.177 -18.189 1.00 93.62 102 ASP A N 1
ATOM 765 C CA . ASP A 1 102 ? -0.201 8.452 -18.755 1.00 93.62 102 ASP A CA 1
ATOM 766 C C . ASP A 1 102 ? -0.415 7.099 -18.077 1.00 93.62 102 ASP A C 1
ATOM 768 O O . ASP A 1 102 ? -1.543 6.721 -17.761 1.00 93.62 102 ASP A O 1
ATOM 772 N N . LYS A 1 103 ? 0.683 6.415 -17.729 1.00 92.88 103 LYS A N 1
ATOM 773 C CA . LYS A 1 103 ? 0.638 5.181 -16.939 1.00 92.88 103 LYS A CA 1
ATOM 774 C C . LYS A 1 103 ? -0.066 5.404 -15.603 1.00 92.88 103 LYS A C 1
ATOM 776 O O . LYS A 1 103 ? -0.873 4.575 -15.202 1.00 92.88 103 LYS A O 1
ATOM 781 N N . MET A 1 104 ? 0.195 6.522 -14.926 1.00 96.12 104 MET A N 1
ATOM 782 C CA . MET A 1 104 ? -0.522 6.866 -13.699 1.00 96.12 104 MET A CA 1
ATOM 783 C C . MET A 1 104 ? -1.995 7.159 -13.973 1.00 96.12 104 MET A C 1
ATOM 785 O O . MET A 1 104 ? -2.831 6.654 -13.240 1.00 96.12 104 MET A O 1
ATOM 789 N N . ARG A 1 105 ? -2.337 7.916 -15.023 1.00 95.50 105 ARG A N 1
ATOM 790 C CA . ARG A 1 105 ? -3.742 8.230 -15.360 1.00 95.50 105 ARG A CA 1
ATOM 791 C C . ARG A 1 105 ? -4.568 6.990 -15.695 1.00 95.50 105 ARG A C 1
ATOM 793 O O . ARG A 1 105 ? -5.749 6.955 -15.372 1.00 95.50 105 ARG A O 1
ATOM 800 N N . ALA A 1 106 ? -3.950 5.974 -16.294 1.00 94.31 106 ALA A N 1
ATOM 801 C CA . ALA A 1 106 ? -4.615 4.710 -16.596 1.00 94.31 106 ALA A CA 1
ATOM 802 C C . ALA A 1 106 ? -5.013 3.922 -15.332 1.00 94.31 106 ALA A C 1
ATOM 804 O O . ALA A 1 106 ? -5.960 3.144 -15.368 1.00 94.31 106 ALA A O 1
ATOM 805 N N . HIS A 1 107 ? -4.318 4.135 -14.211 1.00 96.94 107 HIS A N 1
ATOM 806 C CA . HIS A 1 107 ? -4.445 3.293 -13.020 1.00 96.94 107 HIS A CA 1
ATOM 807 C C . HIS A 1 107 ? -4.935 4.026 -11.771 1.00 96.94 107 HIS A C 1
ATOM 809 O O . HIS A 1 107 ? -5.592 3.435 -10.919 1.00 96.94 107 HIS A O 1
ATOM 815 N N . LEU A 1 108 ? -4.561 5.289 -11.608 1.00 97.19 108 LEU A N 1
ATOM 816 C CA . LEU A 1 108 ? -4.848 6.081 -10.425 1.00 97.19 108 LEU A CA 1
ATOM 817 C C . LEU A 1 108 ? -6.049 6.982 -10.703 1.00 97.19 108 LEU A C 1
ATOM 819 O O . LEU A 1 108 ? -6.005 7.783 -11.642 1.00 97.19 108 LEU A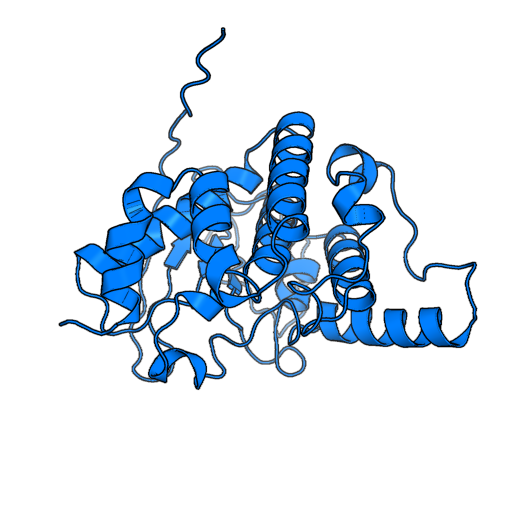 O 1
ATOM 823 N N . PRO A 1 109 ? -7.103 6.908 -9.879 1.00 96.19 109 PRO A N 1
ATOM 824 C CA . PRO A 1 109 ? -8.252 7.769 -10.038 1.00 96.19 109 PRO A CA 1
ATOM 825 C C . PRO A 1 109 ? -7.898 9.205 -9.654 1.00 96.19 109 PRO A C 1
ATOM 827 O O . PRO A 1 109 ? -6.947 9.486 -8.912 1.00 96.19 109 PRO A O 1
ATOM 830 N N . ARG A 1 110 ? -8.729 10.138 -10.119 1.00 93.50 110 ARG A N 1
ATOM 831 C CA . ARG A 1 110 ? -8.581 11.564 -9.820 1.00 93.50 110 ARG A CA 1
ATOM 832 C C . ARG A 1 110 ? -8.563 11.840 -8.313 1.00 93.50 110 ARG A C 1
ATOM 834 O O . ARG A 1 110 ? -7.793 12.685 -7.870 1.00 93.50 110 ARG A O 1
ATOM 841 N N . SER A 1 111 ? -9.340 11.096 -7.524 1.00 92.69 111 SER A N 1
ATOM 842 C CA . SER A 1 111 ? -9.382 11.221 -6.059 1.00 92.69 111 SER A CA 1
ATOM 843 C C . SER A 1 111 ? -8.033 10.962 -5.371 1.00 92.69 111 SER A C 1
ATOM 845 O O . SER A 1 111 ? -7.772 11.531 -4.310 1.00 92.69 111 SER A O 1
ATOM 847 N N . VAL A 1 112 ? -7.156 10.162 -5.988 1.00 93.56 112 VAL A N 1
ATOM 848 C CA . VAL A 1 112 ? -5.781 9.919 -5.529 1.00 93.56 112 VAL A CA 1
ATOM 849 C C . VAL A 1 112 ? -4.826 10.985 -6.065 1.00 93.56 112 VAL A C 1
ATOM 851 O O . VAL A 1 112 ? -4.018 11.528 -5.312 1.00 93.56 112 VAL A O 1
ATOM 854 N N . LEU A 1 113 ? -4.917 11.309 -7.358 1.00 91.25 113 LEU A N 1
ATOM 855 C CA . LEU A 1 113 ? -4.016 12.268 -8.011 1.00 91.25 113 LEU A CA 1
ATOM 856 C C . LEU A 1 113 ? -4.203 13.707 -7.502 1.00 91.25 113 LEU A C 1
ATOM 858 O O . LEU A 1 113 ? -3.242 14.475 -7.440 1.00 91.25 113 LEU A O 1
ATOM 862 N N . GLU A 1 114 ? -5.425 14.052 -7.102 1.00 89.75 114 GLU A N 1
ATOM 863 C CA . GLU A 1 114 ? -5.830 15.356 -6.570 1.00 89.75 114 GLU A CA 1
ATOM 864 C C . GLU A 1 114 ? -6.215 15.263 -5.084 1.00 89.75 114 GLU A C 1
ATOM 866 O O . GLU A 1 114 ? -7.143 15.929 -4.617 1.00 89.75 114 GLU A O 1
ATOM 871 N N . MET A 1 115 ? -5.517 14.405 -4.330 1.00 90.19 115 MET A N 1
ATOM 872 C CA . MET A 1 115 ? -5.801 14.159 -2.917 1.00 90.19 115 MET A CA 1
ATOM 873 C C . MET A 1 115 ? -5.833 15.460 -2.105 1.00 90.19 115 MET A C 1
ATOM 875 O O . MET A 1 115 ? -4.893 16.256 -2.122 1.00 90.19 115 MET A O 1
ATOM 879 N N . ARG A 1 116 ? -6.914 15.649 -1.343 1.00 89.69 116 ARG A N 1
ATOM 880 C CA . ARG A 1 116 ? -7.130 16.821 -0.483 1.00 89.69 116 ARG A CA 1
ATOM 881 C C . ARG A 1 116 ? -6.870 16.493 0.982 1.00 89.69 116 ARG A C 1
ATOM 883 O O . ARG A 1 116 ? -6.963 15.340 1.406 1.00 89.69 116 ARG A O 1
ATOM 890 N N . LYS A 1 117 ? -6.598 17.528 1.777 1.00 90.31 117 LYS A N 1
ATOM 891 C CA . LYS A 1 117 ? -6.482 17.415 3.236 1.00 90.31 117 LYS A CA 1
ATOM 892 C C . LYS A 1 117 ? -7.805 16.950 3.851 1.00 90.31 117 LYS A C 1
ATOM 894 O O . LYS A 1 117 ? -8.841 17.581 3.641 1.00 90.31 117 LYS A O 1
ATOM 899 N N . ARG A 1 118 ? -7.757 15.872 4.633 1.00 89.56 118 ARG A N 1
ATOM 900 C CA . ARG A 1 118 ? -8.880 15.267 5.366 1.00 89.56 118 ARG A CA 1
ATOM 901 C C . ARG A 1 118 ? -8.413 14.763 6.736 1.00 89.56 118 ARG A C 1
ATOM 903 O O . ARG A 1 118 ? -7.224 14.790 7.042 1.00 89.56 118 ARG A O 1
ATOM 910 N N . GLY A 1 119 ? -9.351 14.314 7.573 1.00 86.12 119 GLY A N 1
ATOM 911 C CA . GLY A 1 119 ? -9.033 13.767 8.898 1.00 86.12 119 GLY A CA 1
ATOM 912 C C . GLY A 1 119 ? -8.153 12.515 8.820 1.00 86.12 119 GLY A C 1
ATOM 913 O O . GLY A 1 119 ? -7.138 12.432 9.506 1.00 86.12 119 GLY A O 1
ATOM 914 N N . TRP A 1 120 ? -8.492 11.587 7.921 1.00 87.00 120 TRP A N 1
ATOM 915 C CA . TRP A 1 120 ? -7.812 10.293 7.784 1.00 87.00 120 TRP A CA 1
ATOM 916 C C . TRP A 1 120 ? -6.360 10.388 7.286 1.00 87.00 120 TRP A C 1
ATOM 918 O O . TRP A 1 120 ? -5.553 9.524 7.612 1.00 87.00 120 TRP A O 1
ATOM 928 N N . ASN A 1 121 ? -6.008 11.440 6.536 1.00 89.00 121 ASN A N 1
ATOM 929 C CA . ASN A 1 121 ? -4.657 11.660 6.002 1.00 89.00 121 ASN A CA 1
ATOM 930 C C . ASN A 1 121 ? -3.906 12.802 6.706 1.00 89.00 121 ASN A C 1
ATOM 932 O O . ASN A 1 121 ? -2.894 13.287 6.197 1.00 89.00 121 ASN A O 1
ATOM 936 N N . LYS A 1 122 ? -4.387 13.249 7.874 1.00 83.69 122 LYS A N 1
ATOM 937 C CA . LYS A 1 122 ? -3.760 14.340 8.631 1.00 83.69 122 LYS A CA 1
ATOM 938 C C . LYS A 1 122 ? -2.368 13.958 9.138 1.00 83.69 122 LYS A C 1
ATOM 940 O O . LYS A 1 122 ? -1.470 14.784 9.045 1.00 83.69 122 LYS A O 1
ATOM 945 N N . THR A 1 123 ? -2.207 12.735 9.646 1.00 79.88 123 THR A N 1
ATOM 946 C CA . THR A 1 123 ? -0.956 12.259 10.260 1.00 79.88 123 THR A CA 1
ATOM 947 C C . THR A 1 123 ? 0.177 12.156 9.245 1.00 79.88 123 THR A C 1
ATOM 949 O O . THR A 1 123 ? 1.246 12.700 9.479 1.00 79.88 123 THR A O 1
ATOM 952 N N . THR A 1 124 ? -0.070 11.523 8.095 1.00 82.62 124 THR A N 1
ATOM 953 C CA . THR A 1 124 ? 0.906 11.464 6.995 1.00 82.62 124 THR A CA 1
ATOM 954 C C . THR A 1 124 ? 1.043 12.806 6.278 1.00 82.62 124 THR A C 1
ATOM 956 O O . THR A 1 124 ? 2.090 13.113 5.733 1.00 82.62 124 THR A O 1
ATOM 959 N N . GLY A 1 125 ? -0.016 13.616 6.249 1.00 88.12 125 GLY A N 1
ATOM 960 C CA . GLY A 1 125 ? -0.099 14.811 5.419 1.00 88.12 125 GLY A CA 1
ATOM 961 C C . GLY A 1 125 ? -0.487 14.471 3.977 1.00 88.12 125 GLY A C 1
ATOM 962 O O . GLY A 1 125 ? 0.191 13.723 3.279 1.00 88.12 125 GLY A O 1
ATOM 963 N N . HIS A 1 126 ? -1.584 15.059 3.495 1.00 90.38 126 HIS A N 1
ATOM 964 C CA . HIS A 1 126 ? -2.116 14.769 2.156 1.00 90.38 126 HIS A CA 1
ATOM 965 C C . HIS A 1 126 ? -1.119 14.999 1.004 1.00 90.38 126 HIS A C 1
ATOM 967 O O . HIS A 1 126 ? -1.100 14.206 0.069 1.00 90.38 126 HIS A O 1
ATOM 973 N N . LEU A 1 127 ? -0.275 16.041 1.059 1.00 90.50 127 LEU A N 1
ATOM 974 C CA . LEU A 1 127 ? 0.735 16.291 0.019 1.00 90.50 127 LEU A CA 1
ATOM 975 C C . LEU A 1 127 ? 1.843 15.237 0.036 1.00 90.50 127 LEU A C 1
ATOM 977 O O . LEU A 1 127 ? 2.234 14.766 -1.027 1.00 90.50 127 LEU A O 1
ATOM 981 N N . GLN A 1 128 ? 2.302 14.831 1.223 1.00 91.81 128 GLN A N 1
ATOM 982 C CA . GLN A 1 128 ? 3.284 13.758 1.369 1.00 91.81 128 GLN A CA 1
ATOM 983 C C . GLN A 1 128 ? 2.714 12.431 0.866 1.00 91.81 128 GLN A C 1
ATOM 985 O O . GLN A 1 128 ? 3.372 11.768 0.077 1.00 91.81 128 GLN A O 1
ATOM 990 N N . LEU A 1 129 ? 1.479 12.070 1.234 1.00 93.75 129 LEU A N 1
ATOM 991 C CA . LEU A 1 129 ? 0.849 10.834 0.756 1.00 93.75 129 LEU A CA 1
ATOM 992 C C . LEU A 1 129 ? 0.617 10.853 -0.765 1.00 93.75 129 LEU A C 1
ATOM 994 O O . LEU A 1 129 ? 0.932 9.880 -1.449 1.00 93.75 129 LEU A O 1
ATOM 998 N N . LYS A 1 130 ? 0.134 11.978 -1.311 1.00 93.62 130 LYS A N 1
ATOM 999 C CA . LYS A 1 130 ? 0.020 12.204 -2.762 1.00 93.62 130 LYS A CA 1
ATOM 1000 C C . LYS A 1 130 ? 1.370 11.980 -3.441 1.00 93.62 130 LYS A C 1
ATOM 1002 O O . LYS A 1 130 ? 1.454 11.208 -4.393 1.00 93.62 130 LYS A O 1
ATOM 1007 N N . ASN A 1 131 ? 2.425 12.624 -2.945 1.00 93.50 131 ASN A N 1
ATOM 1008 C CA . ASN A 1 131 ? 3.754 12.539 -3.539 1.00 93.50 131 ASN A CA 1
ATOM 1009 C C . ASN A 1 131 ? 4.380 11.156 -3.358 1.00 93.50 131 ASN A C 1
ATOM 1011 O O . ASN A 1 131 ? 4.989 10.677 -4.301 1.00 93.50 131 ASN A O 1
ATOM 1015 N N . LEU A 1 132 ? 4.137 10.457 -2.247 1.00 96.00 132 LEU A N 1
ATOM 1016 C CA . LEU A 1 132 ? 4.569 9.074 -2.047 1.00 96.00 132 LEU A CA 1
ATOM 1017 C C . LEU A 1 132 ? 3.981 8.164 -3.123 1.00 96.00 132 LEU A C 1
ATOM 1019 O O . LEU A 1 132 ? 4.710 7.388 -3.737 1.00 96.00 132 LEU A O 1
ATOM 1023 N N . ILE A 1 133 ? 2.676 8.281 -3.389 1.00 96.81 133 ILE A N 1
ATOM 1024 C CA . ILE A 1 133 ? 2.032 7.518 -4.461 1.00 96.81 133 ILE A CA 1
ATOM 1025 C C . ILE A 1 133 ? 2.673 7.879 -5.804 1.00 96.81 133 ILE A C 1
ATOM 1027 O O . ILE A 1 133 ? 3.017 6.982 -6.567 1.00 96.81 133 ILE A O 1
ATOM 1031 N N . LYS A 1 134 ? 2.939 9.158 -6.092 1.00 95.31 134 LYS A N 1
ATOM 1032 C CA . LYS A 1 134 ? 3.672 9.520 -7.316 1.00 95.31 134 LYS A CA 1
ATOM 1033 C C . LYS A 1 134 ? 5.050 8.854 -7.379 1.00 95.31 134 LYS A C 1
ATOM 1035 O O . LYS A 1 134 ? 5.357 8.236 -8.394 1.00 95.31 134 LYS A O 1
ATOM 1040 N N . THR A 1 135 ? 5.849 8.914 -6.316 1.00 95.75 135 THR A N 1
ATOM 1041 C CA . THR A 1 135 ? 7.196 8.327 -6.285 1.00 95.75 135 THR A CA 1
ATOM 1042 C C . THR A 1 135 ? 7.151 6.806 -6.450 1.00 95.75 135 THR A C 1
ATOM 1044 O O . THR A 1 135 ? 7.916 6.267 -7.245 1.00 95.75 135 THR A O 1
ATOM 1047 N N . ILE A 1 136 ? 6.194 6.107 -5.817 1.00 97.50 136 ILE A N 1
ATOM 1048 C CA . ILE A 1 136 ? 5.938 4.670 -6.050 1.00 97.50 136 ILE A CA 1
ATOM 1049 C C . ILE A 1 136 ? 5.758 4.403 -7.546 1.00 97.50 136 ILE A C 1
ATOM 1051 O O . ILE A 1 136 ? 6.383 3.494 -8.094 1.00 97.50 136 ILE A O 1
ATOM 1055 N N . TRP A 1 137 ? 4.927 5.202 -8.217 1.00 97.25 137 TRP A N 1
ATOM 1056 C CA . TRP A 1 137 ? 4.595 5.021 -9.629 1.00 97.25 137 TRP A CA 1
ATOM 1057 C C . TRP A 1 137 ? 5.703 5.446 -10.596 1.00 97.25 137 TRP A C 1
ATOM 1059 O O . TRP A 1 137 ? 5.731 4.927 -11.715 1.00 97.25 137 TRP A O 1
ATOM 1069 N N . HIS A 1 138 ? 6.634 6.289 -10.151 1.00 95.44 138 HIS A N 1
ATOM 1070 C CA . HIS A 1 138 ? 7.833 6.696 -10.890 1.00 95.44 138 HIS A CA 1
ATOM 1071 C C . HIS A 1 138 ? 9.019 5.738 -10.755 1.00 95.44 138 HIS A C 1
ATOM 1073 O O . HIS A 1 138 ? 9.942 5.831 -11.553 1.00 95.44 138 HIS A O 1
ATOM 1079 N N . THR A 1 139 ? 8.993 4.774 -9.826 1.00 95.00 139 THR A N 1
ATOM 1080 C CA . THR A 1 139 ? 10.016 3.707 -9.808 1.00 95.00 139 THR A CA 1
ATOM 1081 C C . THR A 1 139 ? 10.069 2.989 -11.160 1.00 95.00 139 THR A C 1
ATOM 1083 O O . THR A 1 139 ? 9.022 2.772 -11.778 1.00 95.00 139 THR A O 1
ATOM 1086 N N . ASN A 1 140 ? 11.253 2.591 -11.619 1.00 91.75 140 ASN A N 1
ATOM 1087 C CA . ASN A 1 140 ? 11.468 2.000 -12.946 1.00 91.75 140 ASN A CA 1
ATOM 1088 C C . ASN A 1 140 ? 11.432 0.473 -12.937 1.00 91.75 140 ASN A C 1
ATOM 1090 O O . ASN A 1 140 ? 11.079 -0.146 -13.936 1.00 91.75 140 ASN A O 1
ATOM 1094 N N . ASN A 1 141 ? 11.739 -0.141 -11.796 1.00 91.44 141 ASN A N 1
ATOM 1095 C CA . ASN A 1 141 ? 11.780 -1.592 -11.658 1.00 91.44 141 ASN A CA 1
ATOM 1096 C C . ASN A 1 141 ? 11.421 -2.055 -10.232 1.00 91.44 141 ASN A C 1
ATOM 1098 O O . ASN A 1 141 ? 11.246 -1.259 -9.302 1.00 91.44 141 ASN A O 1
ATOM 1102 N N . MET A 1 142 ? 11.309 -3.376 -10.065 1.00 91.81 142 MET A N 1
ATOM 1103 C CA . MET A 1 142 ? 11.004 -4.016 -8.781 1.00 91.81 142 MET A CA 1
ATOM 1104 C C . MET A 1 142 ? 12.064 -3.761 -7.704 1.00 91.81 142 MET A C 1
ATOM 1106 O O . MET A 1 142 ? 11.718 -3.698 -6.526 1.00 91.81 142 MET A O 1
ATOM 1110 N N . TYR A 1 143 ? 13.335 -3.603 -8.086 1.00 91.75 143 TYR A N 1
ATOM 1111 C CA . TYR A 1 143 ? 14.423 -3.349 -7.144 1.00 91.75 143 TYR A CA 1
ATOM 1112 C C . TYR A 1 143 ? 14.317 -1.960 -6.512 1.00 91.75 143 TYR A C 1
ATOM 1114 O O . TYR A 1 143 ? 14.345 -1.841 -5.286 1.00 91.75 143 TYR A O 1
ATOM 1122 N N . GLU A 1 144 ? 14.121 -0.925 -7.329 1.00 92.94 144 GLU A N 1
ATOM 1123 C CA . GLU A 1 144 ? 13.895 0.445 -6.865 1.00 92.94 144 GLU A CA 1
ATOM 1124 C C . GLU A 1 144 ? 12.676 0.535 -5.950 1.00 92.94 144 GLU A C 1
ATOM 1126 O O . GLU A 1 144 ? 12.764 1.124 -4.874 1.00 92.94 144 GLU A O 1
ATOM 1131 N N . LEU A 1 145 ? 11.563 -0.106 -6.326 1.00 95.69 145 LEU A N 1
ATOM 1132 C CA . LEU A 1 145 ? 10.365 -0.128 -5.489 1.00 95.69 145 LEU A CA 1
ATOM 1133 C C . LEU A 1 145 ? 10.619 -0.832 -4.151 1.00 95.69 145 LEU A C 1
ATOM 1135 O O . LEU A 1 145 ? 10.298 -0.281 -3.100 1.00 95.69 145 LEU A O 1
ATOM 1139 N N . ALA A 1 146 ? 11.235 -2.018 -4.169 1.00 94.81 146 ALA A N 1
ATOM 1140 C CA . ALA A 1 146 ? 11.530 -2.781 -2.959 1.00 94.81 146 ALA A CA 1
ATOM 1141 C C . ALA A 1 146 ? 12.478 -2.042 -2.008 1.00 94.81 146 ALA A C 1
ATOM 1143 O O . ALA A 1 146 ? 12.249 -2.030 -0.800 1.00 94.81 146 ALA A O 1
ATOM 1144 N N . ARG A 1 147 ? 13.527 -1.406 -2.543 1.00 93.88 147 ARG A N 1
ATOM 1145 C CA . ARG A 1 147 ? 14.469 -0.590 -1.766 1.00 93.88 147 ARG A CA 1
ATOM 1146 C C . ARG A 1 147 ? 13.820 0.699 -1.263 1.00 93.88 147 ARG A C 1
ATOM 1148 O O . ARG A 1 147 ? 14.110 1.148 -0.155 1.00 93.88 147 ARG A O 1
ATOM 1155 N N . GLY A 1 148 ? 12.947 1.288 -2.071 1.00 95.44 148 GLY A N 1
ATOM 1156 C CA . GLY A 1 148 ? 12.251 2.526 -1.764 1.00 95.44 148 GLY A CA 1
ATOM 1157 C C . GLY A 1 148 ? 11.287 2.406 -0.582 1.00 95.44 148 GLY A C 1
ATOM 1158 O O . GLY A 1 148 ? 11.171 3.342 0.207 1.00 95.44 148 GLY A O 1
ATOM 1159 N N . ILE A 1 149 ? 10.639 1.252 -0.409 1.00 96.50 149 ILE A N 1
ATOM 1160 C CA . ILE A 1 149 ? 9.721 1.021 0.720 1.00 96.50 149 ILE A CA 1
ATOM 1161 C C . ILE A 1 149 ? 10.416 0.559 2.012 1.00 96.50 149 ILE A C 1
ATOM 1163 O O . ILE A 1 149 ? 9.746 0.339 3.018 1.00 96.50 149 ILE A O 1
ATOM 1167 N N . LEU A 1 150 ? 11.746 0.416 2.013 1.00 94.75 150 LEU A N 1
ATOM 1168 C CA . LEU A 1 150 ? 12.503 0.194 3.247 1.00 94.75 150 LEU A CA 1
ATOM 1169 C C . LEU A 1 150 ? 12.434 1.432 4.148 1.00 94.75 150 LEU A C 1
ATOM 1171 O O . LEU A 1 150 ? 12.373 2.562 3.663 1.00 94.75 150 LEU A O 1
ATOM 1175 N N . ILE A 1 151 ? 12.495 1.202 5.456 1.00 91.88 151 ILE A N 1
ATOM 1176 C CA . ILE A 1 151 ? 12.429 2.231 6.500 1.00 91.88 151 ILE A CA 1
ATOM 1177 C C . ILE A 1 151 ? 13.810 2.463 7.137 1.00 91.88 151 ILE A C 1
ATOM 1179 O O . ILE A 1 151 ? 14.775 1.744 6.844 1.00 91.88 151 ILE A O 1
ATOM 1183 N N . LYS A 1 152 ? 13.906 3.459 8.033 1.00 86.56 152 LYS A N 1
ATOM 1184 C CA . LYS A 1 152 ? 15.125 3.805 8.802 1.00 86.56 152 LYS A CA 1
ATOM 1185 C C . LYS A 1 152 ? 16.362 3.962 7.901 1.00 86.56 152 LYS A C 1
ATOM 1187 O O . LYS A 1 152 ? 17.391 3.311 8.096 1.00 86.56 152 LYS A O 1
ATOM 1192 N N . GLY A 1 153 ? 16.232 4.792 6.865 1.00 79.31 153 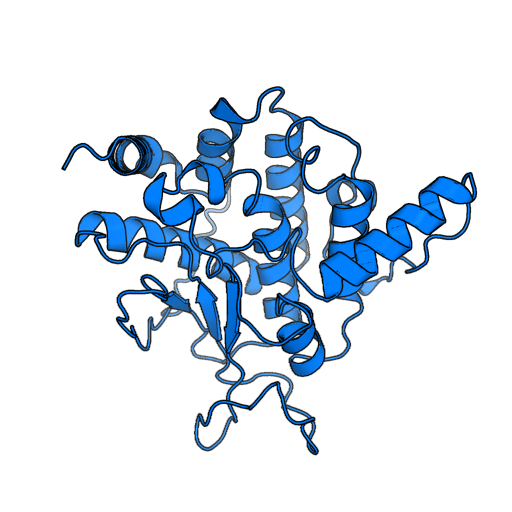GLY A N 1
ATOM 1193 C CA . GLY A 1 153 ? 17.311 5.068 5.910 1.00 79.31 153 GLY A CA 1
ATOM 1194 C C . GLY A 1 153 ? 17.674 3.879 5.015 1.00 79.31 153 GLY A C 1
ATOM 1195 O O . GLY A 1 153 ? 18.801 3.789 4.538 1.00 79.31 153 GLY A O 1
ATOM 1196 N N . GLY A 1 154 ? 16.746 2.940 4.805 1.00 80.75 154 GLY A N 1
ATOM 1197 C CA . GLY A 1 154 ? 16.955 1.771 3.949 1.00 80.75 154 GLY A CA 1
ATOM 1198 C C . GLY A 1 154 ? 17.555 0.552 4.641 1.00 80.75 154 GLY A C 1
ATOM 1199 O O . GLY A 1 154 ? 17.942 -0.397 3.964 1.00 80.75 154 GLY A O 1
ATOM 1200 N N . ASN A 1 155 ? 17.632 0.549 5.971 1.00 83.62 155 ASN A N 1
ATOM 1201 C CA . ASN A 1 155 ? 18.271 -0.535 6.716 1.00 83.62 155 ASN A CA 1
ATOM 1202 C C . ASN A 1 155 ? 17.293 -1.601 7.215 1.00 83.62 155 ASN A C 1
ATOM 1204 O O . ASN A 1 155 ? 17.724 -2.702 7.572 1.00 83.62 155 ASN A O 1
ATOM 1208 N N . MET A 1 156 ? 15.995 -1.287 7.244 1.00 87.88 156 MET A N 1
ATOM 1209 C CA . MET A 1 156 ? 14.976 -2.114 7.888 1.00 87.88 156 MET A CA 1
ATOM 1210 C C . MET A 1 156 ? 13.709 -2.247 7.037 1.00 87.88 156 MET A C 1
ATOM 1212 O O . MET A 1 156 ? 13.415 -1.417 6.178 1.00 87.88 156 MET A O 1
ATOM 1216 N N . ARG A 1 157 ? 12.946 -3.314 7.295 1.00 91.25 157 ARG A N 1
ATOM 1217 C CA . ARG A 1 157 ? 11.601 -3.538 6.746 1.00 91.25 157 ARG A CA 1
ATOM 1218 C C . ARG A 1 157 ? 10.563 -2.995 7.729 1.00 91.25 157 ARG A C 1
ATOM 1220 O O . ARG A 1 157 ? 10.655 -3.316 8.914 1.00 91.25 157 ARG A O 1
ATOM 1227 N N . GLY A 1 158 ? 9.610 -2.210 7.233 1.00 92.12 158 GLY A N 1
ATOM 1228 C CA . GLY A 1 158 ? 8.464 -1.729 8.010 1.00 92.12 158 GLY A CA 1
ATOM 1229 C C . GLY A 1 158 ? 7.285 -2.693 7.955 1.00 92.12 158 GLY A C 1
ATOM 1230 O O . GLY A 1 158 ? 7.469 -3.880 7.689 1.00 92.12 158 GLY A O 1
ATOM 1231 N N . GLY A 1 159 ? 6.074 -2.172 8.155 1.00 93.75 159 GLY A N 1
ATOM 1232 C CA . GLY A 1 159 ? 4.837 -2.960 8.163 1.00 93.75 159 GLY A CA 1
ATOM 1233 C C . GLY A 1 159 ? 4.576 -3.768 6.887 1.00 93.75 159 GLY A C 1
ATOM 1234 O O . GLY A 1 159 ? 3.997 -4.854 6.957 1.00 93.75 159 GLY A O 1
ATOM 1235 N N . ALA A 1 160 ? 5.079 -3.293 5.746 1.00 96.12 160 ALA A N 1
ATOM 1236 C CA . ALA A 1 160 ? 5.117 -4.032 4.491 1.00 96.12 160 ALA A CA 1
ATOM 1237 C C . ALA A 1 160 ? 6.511 -3.981 3.847 1.00 96.12 160 ALA A C 1
ATOM 1239 O O . ALA A 1 160 ? 7.233 -2.988 3.960 1.00 96.12 160 ALA A O 1
ATOM 1240 N N . ALA A 1 161 ? 6.881 -5.042 3.131 1.00 95.25 161 ALA A N 1
ATOM 1241 C CA . ALA A 1 161 ? 8.109 -5.102 2.343 1.00 95.25 161 ALA A CA 1
ATOM 1242 C C . ALA A 1 161 ? 7.933 -5.944 1.072 1.00 95.25 161 ALA A C 1
ATOM 1244 O O . ALA A 1 161 ? 7.059 -6.801 0.991 1.00 95.25 161 ALA A O 1
ATOM 1245 N N . ILE A 1 162 ? 8.804 -5.743 0.083 1.00 95.31 162 ILE A N 1
ATOM 1246 C CA . ILE A 1 162 ? 8.902 -6.607 -1.096 1.00 95.31 162 ILE A CA 1
ATOM 1247 C C . ILE A 1 162 ? 10.100 -7.534 -0.893 1.00 95.31 162 ILE A C 1
ATOM 1249 O O . ILE A 1 162 ? 11.247 -7.096 -0.782 1.00 95.31 162 ILE A O 1
ATOM 1253 N N . CYS A 1 163 ? 9.835 -8.834 -0.862 1.00 92.00 163 CYS A N 1
ATOM 1254 C CA . CYS A 1 163 ? 10.853 -9.874 -0.830 1.00 92.00 163 CYS A CA 1
ATOM 1255 C C . CYS A 1 163 ? 11.189 -10.312 -2.251 1.00 92.00 163 CYS A C 1
ATOM 1257 O O . CYS A 1 163 ? 10.524 -11.187 -2.811 1.00 92.00 163 CYS A O 1
ATOM 1259 N N . LEU A 1 164 ? 12.235 -9.708 -2.811 1.00 90.56 164 LEU A N 1
ATOM 1260 C CA . LEU A 1 164 ? 12.732 -10.044 -4.139 1.00 90.56 164 LEU A CA 1
ATOM 1261 C C . LEU A 1 164 ? 13.395 -11.422 -4.160 1.00 90.56 164 LEU A C 1
ATOM 1263 O O . LEU A 1 164 ? 14.196 -11.739 -3.274 1.00 90.56 164 LEU A O 1
ATOM 1267 N N . ARG A 1 165 ? 13.085 -12.225 -5.180 1.00 88.19 165 ARG A N 1
ATOM 1268 C CA . ARG A 1 165 ? 13.679 -13.551 -5.402 1.00 88.19 165 ARG A CA 1
ATOM 1269 C C . ARG A 1 165 ? 14.125 -13.723 -6.847 1.00 88.19 165 ARG A C 1
ATOM 1271 O O . ARG A 1 165 ? 13.450 -13.264 -7.766 1.00 88.19 165 ARG A O 1
ATOM 1278 N N . LEU A 1 166 ? 15.249 -14.410 -7.032 1.00 83.12 166 LEU A N 1
ATOM 1279 C CA . LEU A 1 166 ? 15.731 -14.794 -8.356 1.00 83.12 166 LEU A CA 1
ATOM 1280 C C . LEU A 1 166 ? 14.844 -15.906 -8.955 1.00 83.12 166 LEU A C 1
ATOM 1282 O O . LEU A 1 166 ? 14.449 -16.814 -8.220 1.00 83.12 166 LEU A O 1
ATOM 1286 N N . PRO A 1 167 ? 14.554 -15.885 -10.269 1.00 78.62 167 PRO A N 1
ATOM 1287 C CA . PRO A 1 167 ? 13.660 -16.861 -10.900 1.00 78.62 167 PRO A CA 1
ATOM 1288 C C . PRO A 1 167 ? 14.123 -18.313 -10.794 1.00 78.62 167 PRO A C 1
ATOM 1290 O O . PRO A 1 167 ? 13.307 -19.199 -10.582 1.00 78.62 167 PRO A O 1
ATOM 1293 N N . HIS A 1 168 ? 15.427 -18.560 -10.939 1.00 75.00 168 HIS A N 1
ATOM 1294 C CA . HIS A 1 168 ? 15.940 -19.917 -11.157 1.00 75.00 168 HIS A CA 1
ATOM 1295 C C . HIS A 1 168 ? 16.218 -20.699 -9.873 1.00 75.00 168 HIS A C 1
ATOM 1297 O O . HIS A 1 168 ? 16.141 -21.920 -9.874 1.00 75.00 168 HIS A O 1
ATOM 1303 N N . ASN A 1 169 ? 16.560 -20.017 -8.779 1.00 73.75 169 ASN A N 1
ATOM 1304 C CA . ASN A 1 169 ? 16.945 -20.664 -7.520 1.00 73.75 169 ASN A CA 1
ATOM 1305 C C . ASN A 1 169 ? 16.174 -20.136 -6.305 1.00 73.75 169 ASN A C 1
ATOM 1307 O O . ASN A 1 169 ? 16.516 -20.472 -5.174 1.00 73.75 169 ASN A O 1
ATOM 1311 N N . LEU A 1 170 ? 15.185 -19.261 -6.530 1.00 78.31 170 LEU A N 1
ATOM 1312 C CA . LEU A 1 170 ? 14.350 -18.637 -5.499 1.00 78.31 170 LEU A CA 1
ATOM 1313 C C . LEU A 1 170 ? 15.141 -17.888 -4.411 1.00 78.31 170 LEU A C 1
ATOM 1315 O O . LEU A 1 170 ? 14.575 -17.488 -3.389 1.00 78.31 170 LEU A O 1
ATOM 1319 N N . LYS A 1 171 ? 16.445 -17.652 -4.622 1.00 81.06 171 LYS A N 1
ATOM 1320 C CA . LYS A 1 171 ? 17.312 -17.010 -3.639 1.00 81.06 171 LYS A CA 1
ATOM 1321 C C . LYS A 1 171 ? 16.863 -15.570 -3.449 1.00 81.06 171 LYS A C 1
ATOM 1323 O O . LYS A 1 171 ? 16.644 -14.838 -4.417 1.00 81.06 171 LYS A O 1
ATOM 1328 N N . ARG A 1 172 ? 16.752 -15.157 -2.184 1.00 81.56 172 ARG A N 1
ATOM 1329 C CA . ARG A 1 172 ? 16.435 -13.772 -1.828 1.00 81.56 172 ARG A CA 1
ATOM 1330 C C . ARG A 1 172 ? 17.526 -12.837 -2.344 1.00 81.56 172 ARG A C 1
ATOM 1332 O O . ARG A 1 172 ? 18.713 -13.062 -2.104 1.00 81.56 172 ARG A O 1
ATOM 1339 N N . VAL A 1 173 ? 17.107 -11.770 -3.010 1.00 82.25 173 VAL A N 1
ATOM 1340 C CA . VAL A 1 173 ? 17.998 -10.689 -3.432 1.00 82.25 173 VAL A CA 1
ATOM 1341 C C . VAL A 1 173 ? 18.292 -9.792 -2.231 1.00 82.25 173 VAL A C 1
ATOM 1343 O O . VAL A 1 173 ? 17.380 -9.369 -1.516 1.00 82.25 173 VAL A O 1
ATOM 1346 N N . SER A 1 174 ? 19.570 -9.486 -2.011 1.00 82.81 174 SER A N 1
ATOM 1347 C CA . SER A 1 174 ? 19.970 -8.486 -1.020 1.00 82.81 174 SER A CA 1
ATOM 1348 C C . SER A 1 174 ? 19.671 -7.088 -1.552 1.00 82.81 174 SER A C 1
ATOM 1350 O O . SER A 1 174 ? 20.216 -6.695 -2.574 1.00 82.81 174 SER A O 1
ATOM 1352 N N . LEU A 1 175 ? 18.855 -6.316 -0.832 1.00 81.31 175 LEU A N 1
ATOM 1353 C CA . LEU A 1 175 ? 18.591 -4.904 -1.150 1.00 81.31 175 LEU A CA 1
ATOM 1354 C C . LEU A 1 175 ? 19.719 -3.960 -0.693 1.00 81.31 175 LEU A C 1
ATOM 1356 O O . LEU A 1 175 ? 19.655 -2.759 -0.943 1.00 81.31 175 LEU A O 1
ATOM 1360 N N . ARG A 1 176 ? 20.733 -4.489 0.012 1.00 72.88 176 ARG A N 1
ATOM 1361 C CA . ARG A 1 176 ? 21.909 -3.721 0.460 1.00 72.88 176 ARG A CA 1
ATOM 1362 C C . ARG A 1 176 ? 22.977 -3.606 -0.620 1.00 72.88 176 ARG A C 1
ATOM 1364 O O . ARG A 1 176 ? 23.750 -2.658 -0.597 1.00 72.88 176 ARG A O 1
ATOM 1371 N N . ASN A 1 177 ? 22.999 -4.552 -1.554 1.00 68.31 177 ASN A N 1
ATOM 1372 C CA . ASN A 1 177 ? 23.951 -4.563 -2.651 1.00 68.31 177 ASN A CA 1
ATOM 1373 C C . ASN A 1 177 ? 23.187 -4.292 -3.946 1.00 68.31 177 ASN A C 1
ATOM 1375 O O . ASN A 1 177 ? 22.232 -5.022 -4.217 1.00 68.31 177 ASN A O 1
ATOM 1379 N N . PRO A 1 178 ? 23.579 -3.278 -4.738 1.00 60.16 178 PRO A N 1
ATOM 1380 C CA . PRO A 1 178 ? 22.970 -3.053 -6.039 1.00 60.16 178 PRO A CA 1
ATOM 1381 C C . PRO A 1 178 ? 23.063 -4.339 -6.858 1.00 60.16 178 PRO A C 1
ATOM 1383 O O . PRO A 1 178 ? 24.137 -4.933 -6.987 1.00 60.16 178 PRO A O 1
ATOM 1386 N N . LEU A 1 179 ? 21.918 -4.791 -7.364 1.00 60.75 179 LEU A N 1
ATOM 1387 C CA . LEU A 1 179 ? 21.898 -5.834 -8.376 1.00 60.75 179 LEU A CA 1
ATOM 1388 C C . LEU A 1 179 ? 22.722 -5.358 -9.576 1.00 60.75 179 LEU A C 1
ATOM 1390 O O . LEU A 1 179 ? 22.582 -4.215 -10.005 1.00 60.75 179 LEU A O 1
ATOM 1394 N N . ARG A 1 180 ? 23.588 -6.237 -10.088 1.00 53.38 180 ARG A N 1
ATOM 1395 C CA . ARG A 1 180 ? 24.292 -6.016 -11.359 1.00 53.38 180 ARG A CA 1
ATOM 1396 C C . ARG A 1 180 ? 23.431 -6.370 -12.572 1.00 53.38 180 ARG A C 1
ATOM 1398 O O . ARG A 1 180 ? 23.706 -5.854 -13.645 1.00 53.38 180 ARG A O 1
ATOM 1405 N N . ASP A 1 181 ? 22.394 -7.183 -12.370 1.00 56.91 181 ASP A N 1
ATOM 1406 C CA . ASP A 1 181 ? 21.533 -7.692 -13.434 1.00 56.91 181 ASP A CA 1
ATOM 1407 C C . ASP A 1 181 ? 20.093 -7.204 -13.251 1.00 56.91 181 ASP A C 1
ATOM 1409 O O . ASP A 1 181 ? 19.563 -7.178 -12.132 1.00 56.91 181 ASP A O 1
ATOM 1413 N N . ASP A 1 182 ? 19.449 -6.858 -14.364 1.00 63.47 182 ASP A N 1
ATOM 1414 C CA . ASP A 1 182 ? 18.032 -6.524 -14.403 1.00 63.47 182 ASP A CA 1
ATOM 1415 C C . ASP A 1 182 ? 17.198 -7.727 -13.945 1.00 63.47 182 ASP A C 1
ATOM 1417 O O . ASP A 1 182 ? 17.285 -8.829 -14.495 1.00 63.47 182 ASP A O 1
ATOM 1421 N N . LEU A 1 183 ? 16.360 -7.532 -12.920 1.00 71.62 183 LEU A N 1
ATOM 1422 C CA . LEU A 1 183 ? 15.372 -8.548 -12.568 1.00 71.62 183 LEU A CA 1
ATOM 1423 C C . LEU A 1 183 ? 14.388 -8.708 -13.729 1.00 71.62 183 LEU A C 1
ATOM 1425 O O . LEU A 1 183 ? 13.909 -7.700 -14.256 1.00 71.62 183 LEU A O 1
ATOM 1429 N N . PRO A 1 184 ? 14.014 -9.946 -14.088 1.00 71.56 184 PRO A N 1
ATOM 1430 C CA . PRO A 1 184 ? 13.019 -10.149 -15.124 1.00 71.56 184 PRO A CA 1
ATOM 1431 C C . PRO A 1 184 ? 11.676 -9.522 -14.742 1.00 71.56 184 PRO A C 1
ATOM 1433 O O . PRO A 1 184 ? 11.365 -9.308 -13.569 1.00 71.56 184 PRO A O 1
ATOM 1436 N N . VAL A 1 185 ? 10.858 -9.261 -15.765 1.00 75.94 185 VAL A N 1
ATOM 1437 C CA . VAL A 1 185 ? 9.569 -8.549 -15.667 1.00 75.94 185 VAL A CA 1
ATOM 1438 C C . VAL A 1 185 ? 8.645 -9.144 -14.600 1.00 75.94 185 VAL A C 1
ATOM 1440 O O . VAL A 1 185 ? 7.895 -8.411 -13.950 1.00 75.94 185 VAL A O 1
ATOM 1443 N N . LYS A 1 186 ? 8.714 -10.464 -14.408 1.00 84.88 186 LYS A N 1
ATOM 1444 C CA . LYS A 1 186 ? 7.945 -11.213 -13.420 1.00 84.88 186 LYS A CA 1
ATOM 1445 C C . LYS A 1 186 ? 8.867 -12.173 -12.684 1.00 84.88 186 LYS A C 1
ATOM 1447 O O . LYS A 1 186 ? 9.636 -12.909 -13.297 1.00 84.88 186 LYS A O 1
ATOM 1452 N N . THR A 1 187 ? 8.817 -12.132 -11.359 1.00 84.62 187 THR A N 1
ATOM 1453 C CA . THR A 1 187 ? 9.721 -12.896 -10.488 1.00 84.62 187 THR A CA 1
ATOM 1454 C C . THR A 1 187 ? 8.914 -13.633 -9.427 1.00 84.62 187 THR A C 1
ATOM 1456 O O . THR A 1 187 ? 7.835 -13.163 -9.078 1.00 84.62 187 THR A O 1
ATOM 1459 N N . PRO A 1 188 ? 9.421 -14.712 -8.811 1.00 87.12 188 PRO A N 1
ATOM 1460 C CA . PRO A 1 188 ? 8.764 -15.382 -7.679 1.00 87.12 188 PRO A CA 1
ATOM 1461 C C . PRO A 1 188 ? 8.812 -14.544 -6.379 1.00 87.12 188 PRO A C 1
ATOM 1463 O O . PRO A 1 188 ? 8.831 -15.061 -5.262 1.00 87.12 188 PRO A O 1
ATOM 1466 N N . SER A 1 189 ? 8.901 -13.221 -6.510 1.00 91.12 189 SER A N 1
ATOM 1467 C CA . SER A 1 189 ? 8.912 -12.269 -5.411 1.00 91.12 189 SER A CA 1
ATOM 1468 C C . SER A 1 189 ? 7.552 -12.216 -4.721 1.00 91.12 189 SER A C 1
ATOM 1470 O O . SER A 1 189 ? 6.515 -12.506 -5.311 1.00 91.12 189 SER A O 1
ATOM 1472 N N . SER A 1 190 ? 7.558 -11.815 -3.453 1.00 94.12 190 SER A N 1
ATOM 1473 C CA . SER A 1 190 ? 6.355 -11.747 -2.620 1.00 94.12 190 SER A CA 1
ATOM 1474 C C . SER A 1 190 ? 6.271 -10.405 -1.901 1.00 94.12 190 SER A C 1
ATOM 1476 O O . SER A 1 190 ? 7.302 -9.786 -1.630 1.00 94.12 190 SER A O 1
ATOM 1478 N N . ILE A 1 191 ? 5.071 -10.006 -1.498 1.00 96.31 191 ILE A N 1
ATOM 1479 C CA . ILE A 1 191 ? 4.868 -8.975 -0.479 1.00 96.31 191 ILE A CA 1
ATOM 1480 C C . ILE A 1 191 ? 4.929 -9.645 0.895 1.00 96.31 191 ILE A C 1
ATOM 1482 O O . ILE A 1 191 ? 4.352 -10.708 1.101 1.00 96.31 191 ILE A O 1
ATOM 1486 N N . GLU A 1 192 ? 5.689 -9.070 1.815 1.00 94.75 192 GLU A N 1
ATOM 1487 C CA . GLU A 1 192 ? 5.755 -9.459 3.221 1.00 94.75 192 GLU A CA 1
ATOM 1488 C C . GLU A 1 192 ? 4.927 -8.466 4.033 1.00 94.75 192 GLU A C 1
ATOM 1490 O O . GLU A 1 192 ? 5.259 -7.282 4.069 1.00 94.75 192 GLU A O 1
ATOM 1495 N N . PHE A 1 193 ? 3.872 -8.947 4.686 1.00 94.44 193 PHE A N 1
ATOM 1496 C CA . PHE A 1 193 ? 3.076 -8.185 5.643 1.00 94.44 193 PHE A CA 1
ATOM 1497 C C . PHE A 1 193 ? 3.519 -8.543 7.057 1.00 94.44 193 PHE A C 1
ATOM 1499 O O . PHE A 1 193 ? 3.505 -9.715 7.433 1.00 94.44 193 PHE A O 1
ATOM 1506 N N . ARG A 1 194 ? 3.900 -7.538 7.844 1.00 92.56 194 ARG A N 1
ATOM 1507 C CA . ARG A 1 194 ? 4.485 -7.708 9.184 1.00 92.56 194 ARG A CA 1
ATOM 1508 C C . ARG A 1 194 ? 3.571 -7.204 10.292 1.00 92.56 194 ARG A C 1
ATOM 1510 O O . ARG A 1 194 ? 3.972 -7.164 11.442 1.00 92.56 194 ARG A O 1
ATOM 1517 N N . TYR A 1 195 ? 2.354 -6.789 9.974 1.00 90.94 195 TYR A N 1
ATOM 1518 C CA . TYR A 1 195 ? 1.398 -6.250 10.942 1.00 90.94 195 TYR A CA 1
ATOM 1519 C C . TYR A 1 195 ? 1.018 -7.210 12.080 1.00 90.94 195 TYR A C 1
ATOM 1521 O O . TYR A 1 195 ? 1.047 -6.769 13.230 1.00 90.94 195 TYR A O 1
ATOM 1529 N N . PRO A 1 196 ? 0.700 -8.492 11.819 1.00 87.69 196 PRO A N 1
ATOM 1530 C CA . PRO A 1 196 ? 0.076 -9.334 12.830 1.00 87.69 196 PRO A CA 1
ATOM 1531 C C . PRO A 1 196 ? 0.972 -9.568 14.064 1.00 87.69 196 PRO A C 1
ATOM 1533 O O . PRO A 1 196 ? 2.188 -9.766 13.922 1.00 87.69 196 PRO A O 1
ATOM 1536 N N . PRO A 1 197 ? 0.399 -9.586 15.281 1.00 82.44 197 PRO A N 1
ATOM 1537 C CA . PRO A 1 197 ? 1.134 -9.966 16.483 1.00 82.44 197 PRO A CA 1
ATOM 1538 C C . PRO A 1 197 ? 1.498 -11.459 16.453 1.00 82.44 197 PRO A C 1
ATOM 1540 O O . PRO A 1 197 ? 0.820 -12.269 15.825 1.00 82.44 197 PRO A O 1
ATOM 1543 N N . MET A 1 198 ? 2.555 -11.838 17.176 1.00 73.94 198 MET A N 1
ATOM 1544 C CA . MET A 1 198 ? 2.999 -13.238 17.277 1.00 73.94 198 MET A CA 1
ATOM 1545 C C . MET A 1 198 ? 1.990 -14.136 18.016 1.00 73.94 198 MET A C 1
ATOM 1547 O O . MET A 1 198 ? 1.938 -15.334 17.764 1.00 73.94 198 MET A O 1
ATOM 1551 N N . LYS A 1 199 ? 1.164 -13.556 18.894 1.00 69.81 199 LYS A N 1
ATOM 1552 C CA . LYS A 1 199 ? 0.171 -14.263 19.720 1.00 69.81 199 LYS A CA 1
ATOM 1553 C C . LYS A 1 199 ? -1.166 -14.523 19.009 1.00 69.81 199 LYS A C 1
ATOM 1555 O O . LYS A 1 199 ? -2.155 -14.809 19.672 1.00 69.81 199 LYS A O 1
ATOM 1560 N N . ALA A 1 200 ? -1.236 -14.368 17.688 1.00 60.94 200 ALA A N 1
ATOM 1561 C CA . ALA A 1 200 ? -2.481 -14.595 16.967 1.00 60.94 200 ALA A CA 1
ATOM 1562 C C . ALA A 1 200 ? -2.861 -16.086 17.026 1.00 60.94 200 ALA A C 1
ATOM 1564 O O . ALA A 1 200 ? -2.161 -16.929 16.466 1.00 60.94 200 ALA A O 1
ATOM 1565 N N . ASP A 1 201 ? -3.974 -16.407 17.688 1.00 74.94 201 ASP A N 1
ATOM 1566 C CA . ASP A 1 201 ? -4.610 -17.718 17.573 1.00 74.94 201 ASP A CA 1
ATOM 1567 C C . ASP A 1 201 ? -4.997 -18.031 16.113 1.00 74.94 201 ASP A C 1
ATOM 1569 O O . ASP A 1 201 ? -4.927 -17.191 15.206 1.00 74.94 201 ASP A O 1
ATOM 1573 N N . LYS A 1 202 ? -5.418 -19.275 15.870 1.00 76.81 202 LYS A N 1
ATOM 1574 C CA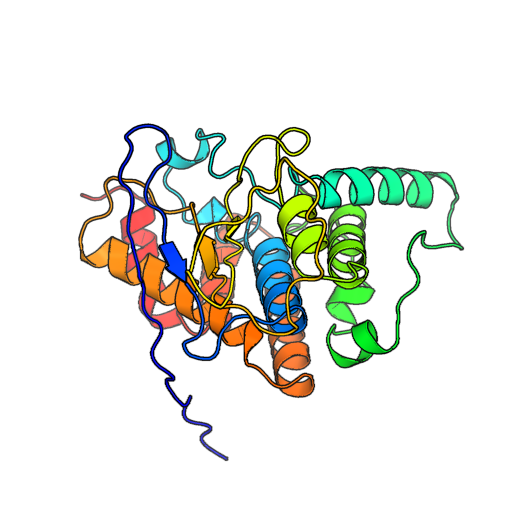 . LYS A 1 202 ? -5.741 -19.773 14.528 1.00 76.81 202 LYS A CA 1
ATOM 1575 C C . LYS A 1 202 ? -6.818 -18.946 13.815 1.00 76.81 202 LYS A C 1
ATOM 1577 O O . LYS A 1 202 ? -6.790 -18.877 12.585 1.00 76.81 202 LYS A O 1
ATOM 1582 N N . ASP A 1 203 ? -7.760 -18.347 14.532 1.00 79.56 203 ASP A N 1
ATOM 1583 C CA . ASP A 1 203 ? -8.841 -17.573 13.925 1.00 79.56 203 ASP A CA 1
ATOM 1584 C C . ASP A 1 203 ? -8.399 -16.140 13.626 1.00 79.56 203 ASP A C 1
ATOM 1586 O O . ASP A 1 203 ? -8.647 -15.644 12.524 1.00 79.56 203 ASP A O 1
ATOM 1590 N N . HIS A 1 204 ? -7.605 -15.524 14.501 1.00 80.88 204 HIS A N 1
ATOM 1591 C CA . HIS A 1 204 ? -6.920 -14.267 14.201 1.00 80.88 204 HIS A CA 1
ATOM 1592 C C . HIS A 1 204 ? -5.966 -14.387 13.012 1.00 80.88 204 HIS A C 1
ATOM 1594 O O . HIS A 1 204 ? -5.902 -13.492 12.166 1.00 80.88 204 HIS A O 1
ATOM 1600 N N . PHE A 1 205 ? -5.253 -15.507 12.901 1.00 83.88 205 PHE A N 1
ATOM 1601 C CA . PHE A 1 205 ? -4.378 -15.778 11.766 1.00 83.88 205 PHE A CA 1
ATOM 1602 C C . PHE A 1 205 ? -5.134 -15.729 10.432 1.00 83.88 205 PHE A C 1
ATOM 1604 O O . PHE A 1 205 ? -4.670 -15.112 9.468 1.00 83.88 205 PHE A O 1
ATOM 1611 N N . LYS A 1 206 ? -6.334 -16.322 10.383 1.00 88.50 206 LYS A N 1
ATOM 1612 C CA . LYS A 1 206 ? -7.187 -16.303 9.185 1.00 88.50 206 LYS A CA 1
ATOM 1613 C C . LYS A 1 206 ? -7.596 -14.884 8.801 1.00 88.50 206 LYS A C 1
ATOM 1615 O O . LYS A 1 206 ? -7.547 -14.571 7.615 1.00 88.50 206 LYS A O 1
ATOM 1620 N N . LEU A 1 207 ? -7.931 -14.022 9.767 1.00 91.12 207 LEU A N 1
ATOM 1621 C CA . LEU A 1 207 ? -8.298 -12.625 9.494 1.00 91.12 207 LEU A CA 1
ATOM 1622 C C . LEU A 1 207 ? -7.168 -11.876 8.775 1.00 91.12 207 LEU A C 1
ATOM 1624 O O . LEU A 1 207 ? -7.395 -11.207 7.764 1.00 91.12 207 LEU A O 1
ATOM 1628 N N . TRP A 1 208 ? -5.935 -12.028 9.260 1.00 91.56 208 TRP A N 1
ATOM 1629 C CA . TRP A 1 208 ? -4.766 -11.396 8.652 1.00 91.56 208 TRP A CA 1
ATOM 1630 C C . TRP A 1 208 ? -4.427 -11.976 7.276 1.00 91.56 208 TRP A C 1
ATOM 1632 O O . TRP A 1 208 ? -4.054 -11.220 6.376 1.00 91.56 208 TRP A O 1
ATOM 1642 N N . ILE A 1 209 ? -4.599 -13.288 7.078 1.00 92.31 209 ILE A N 1
ATOM 1643 C CA . ILE A 1 209 ? -4.478 -13.905 5.752 1.00 92.31 209 ILE A CA 1
ATOM 1644 C C . ILE A 1 209 ? -5.523 -13.331 4.798 1.00 92.31 209 ILE A C 1
ATOM 1646 O O . ILE A 1 209 ? -5.163 -12.918 3.702 1.00 92.31 209 ILE A O 1
ATOM 1650 N N . GLU A 1 210 ? -6.801 -13.298 5.175 1.00 93.94 210 GLU A N 1
ATOM 1651 C CA . GLU A 1 210 ? -7.876 -12.776 4.322 1.00 93.94 210 GLU A CA 1
ATOM 1652 C C . GLU A 1 210 ? -7.630 -11.315 3.936 1.00 93.94 210 GLU A C 1
ATOM 1654 O O . GLU A 1 210 ? -7.784 -10.949 2.767 1.00 93.94 210 GLU A O 1
ATOM 1659 N N . LEU A 1 211 ? -7.152 -10.500 4.880 1.00 95.12 211 LEU A N 1
ATOM 1660 C CA . LEU A 1 211 ? -6.750 -9.125 4.604 1.00 95.12 211 LEU A CA 1
ATOM 1661 C C . LEU A 1 211 ? -5.577 -9.052 3.617 1.00 95.12 211 LEU A C 1
ATOM 1663 O O . LEU A 1 211 ? -5.657 -8.325 2.625 1.00 95.12 211 LEU A O 1
ATOM 1667 N N . ALA A 1 212 ? -4.508 -9.821 3.844 1.00 95.62 212 ALA A N 1
ATOM 1668 C CA . ALA A 1 212 ? -3.357 -9.863 2.944 1.00 95.62 212 ALA A CA 1
ATOM 1669 C C . ALA A 1 212 ? -3.769 -10.306 1.532 1.00 95.62 212 ALA A C 1
ATOM 1671 O O . ALA A 1 212 ? -3.407 -9.656 0.554 1.00 95.62 212 ALA A O 1
ATOM 1672 N N . LYS A 1 213 ? -4.591 -11.357 1.415 1.00 95.62 213 LYS A N 1
ATOM 1673 C CA . LYS A 1 213 ? -5.144 -11.835 0.139 1.00 95.62 213 LYS A CA 1
ATOM 1674 C C . LYS A 1 213 ? -5.951 -10.746 -0.569 1.00 95.62 213 LYS A C 1
ATOM 1676 O O . LYS A 1 213 ? -5.764 -10.511 -1.759 1.00 95.62 213 LYS A O 1
ATOM 1681 N N . THR A 1 214 ? -6.797 -10.040 0.173 1.00 96.25 214 THR A N 1
ATOM 1682 C CA . THR A 1 214 ? -7.625 -8.952 -0.358 1.00 96.25 214 THR A CA 1
ATOM 1683 C C . THR A 1 214 ? -6.779 -7.805 -0.905 1.00 96.25 214 THR A C 1
ATOM 1685 O O . THR A 1 214 ? -7.031 -7.328 -2.010 1.00 96.25 214 THR A O 1
ATOM 1688 N N . ILE A 1 215 ? -5.736 -7.397 -0.179 1.00 97.50 215 ILE A N 1
ATOM 1689 C CA . ILE A 1 215 ? -4.785 -6.379 -0.644 1.00 97.50 215 ILE A CA 1
ATOM 1690 C C . ILE A 1 215 ? -4.026 -6.876 -1.883 1.00 97.50 215 ILE A C 1
ATOM 1692 O O . ILE A 1 215 ? -3.895 -6.137 -2.858 1.00 97.50 215 ILE A O 1
ATOM 1696 N N . MET A 1 216 ? -3.567 -8.131 -1.887 1.00 97.25 216 MET A N 1
ATOM 1697 C CA . MET A 1 216 ? -2.877 -8.729 -3.035 1.00 97.25 216 MET A CA 1
ATOM 1698 C C . MET A 1 216 ? -3.750 -8.750 -4.293 1.00 97.25 216 MET A C 1
ATOM 1700 O O . MET A 1 216 ? -3.245 -8.477 -5.381 1.00 97.25 216 MET A O 1
ATOM 1704 N N . ASN A 1 217 ? -5.057 -8.992 -4.161 1.00 97.00 217 ASN A N 1
ATOM 1705 C CA . ASN A 1 217 ? -5.983 -9.034 -5.295 1.00 97.00 217 ASN A CA 1
ATOM 1706 C C . ASN A 1 217 ? -6.047 -7.715 -6.078 1.00 97.00 217 ASN A C 1
ATOM 1708 O O . ASN A 1 217 ? -6.289 -7.749 -7.283 1.00 97.00 217 ASN A O 1
ATOM 1712 N N . PHE A 1 218 ? -5.752 -6.563 -5.461 1.00 98.00 218 PHE A N 1
ATOM 1713 C CA . PHE A 1 218 ? -5.620 -5.303 -6.205 1.00 98.00 218 PHE A CA 1
ATOM 1714 C C . PHE A 1 218 ? -4.514 -5.356 -7.263 1.00 98.00 218 PHE A C 1
ATOM 1716 O O . PHE A 1 218 ? -4.641 -4.711 -8.300 1.00 98.00 218 PHE A O 1
ATOM 1723 N N . GLY A 1 219 ? -3.456 -6.141 -7.040 1.00 96.75 219 GLY A N 1
ATOM 1724 C CA . GLY A 1 219 ? -2.386 -6.341 -8.015 1.00 96.75 219 GLY A CA 1
ATOM 1725 C C . GLY A 1 219 ? -2.889 -6.938 -9.330 1.00 96.75 219 GLY A C 1
ATOM 1726 O O . GLY A 1 219 ? -2.486 -6.476 -10.394 1.00 96.75 219 GLY A O 1
ATOM 1727 N N . LYS A 1 220 ? -3.812 -7.905 -9.255 1.00 96.00 220 LYS A N 1
ATOM 1728 C CA . LYS A 1 220 ? -4.343 -8.653 -10.409 1.00 96.00 220 LYS A CA 1
ATOM 1729 C C . LYS A 1 220 ? -5.490 -7.961 -11.140 1.00 96.00 220 LYS A C 1
ATOM 1731 O O . LYS A 1 220 ? -5.860 -8.386 -12.230 1.00 96.00 220 LYS A O 1
ATOM 1736 N N . MET A 1 221 ? -6.069 -6.911 -10.563 1.00 97.31 221 MET A N 1
ATOM 1737 C CA . MET A 1 221 ? -7.167 -6.188 -11.202 1.00 97.31 221 MET A CA 1
ATOM 1738 C C . MET A 1 221 ? -6.709 -5.537 -12.510 1.00 97.31 221 MET A C 1
ATOM 1740 O O . MET A 1 221 ? -5.608 -4.980 -12.592 1.00 97.31 221 MET A O 1
ATOM 1744 N N . THR A 1 222 ? -7.587 -5.539 -13.515 1.00 97.12 222 THR A N 1
ATOM 1745 C CA . THR A 1 222 ? -7.407 -4.711 -14.715 1.00 97.12 222 THR A CA 1
ATOM 1746 C C . THR A 1 222 ? -7.353 -3.235 -14.328 1.00 97.12 222 THR A C 1
ATOM 1748 O O . THR A 1 222 ? -7.834 -2.844 -13.264 1.00 97.12 222 THR A O 1
ATOM 1751 N N . ASP A 1 223 ? -6.770 -2.396 -15.176 1.00 96.12 223 ASP A N 1
ATOM 1752 C CA . ASP A 1 223 ? -6.495 -0.996 -14.831 1.00 96.12 223 ASP A CA 1
ATOM 1753 C C . ASP A 1 223 ? -7.782 -0.219 -14.520 1.00 96.12 223 ASP A C 1
ATOM 1755 O O . ASP A 1 223 ? -7.852 0.498 -13.520 1.00 96.12 223 ASP A O 1
ATOM 1759 N N . THR A 1 224 ? -8.846 -0.468 -15.291 1.00 96.38 224 THR A N 1
ATOM 1760 C CA . THR A 1 224 ? -10.182 0.089 -15.048 1.00 96.38 224 THR A CA 1
ATOM 1761 C C . THR A 1 224 ? -10.757 -0.358 -13.705 1.00 96.38 224 THR A C 1
ATOM 1763 O O . THR A 1 224 ? -11.211 0.481 -12.927 1.00 96.38 224 THR A O 1
ATOM 1766 N N . VAL A 1 225 ? -10.723 -1.662 -13.406 1.00 97.50 225 VAL A N 1
ATOM 1767 C CA . VAL A 1 225 ? -11.282 -2.206 -12.156 1.00 97.50 225 VAL A CA 1
ATOM 1768 C C . VAL A 1 225 ? -10.480 -1.716 -10.952 1.00 97.50 225 VAL A C 1
ATOM 1770 O O . VAL A 1 225 ? -11.065 -1.300 -9.953 1.00 97.50 225 VAL A O 1
ATOM 1773 N N . TYR A 1 226 ? -9.151 -1.699 -11.061 1.00 98.12 226 TYR A N 1
ATOM 1774 C CA . TYR A 1 226 ? -8.251 -1.182 -10.036 1.00 98.12 226 TYR A CA 1
ATOM 1775 C C . TYR A 1 226 ? -8.538 0.295 -9.742 1.00 98.12 226 TYR A C 1
ATOM 1777 O O . TYR A 1 226 ? -8.767 0.650 -8.587 1.00 98.12 226 TYR A O 1
ATOM 1785 N N . SER A 1 227 ? -8.597 1.140 -10.777 1.00 97.62 227 SER A N 1
ATOM 1786 C CA . SER A 1 227 ? -8.869 2.576 -10.637 1.00 97.62 227 SER A CA 1
ATOM 1787 C C . SER A 1 227 ? -10.222 2.830 -9.966 1.00 97.62 227 SER A C 1
ATOM 1789 O O . SER A 1 227 ? -10.299 3.577 -8.991 1.00 97.62 227 SER A O 1
ATOM 1791 N N . GLN A 1 228 ? -11.277 2.127 -10.397 1.00 96.94 228 GLN A N 1
ATOM 1792 C CA . GLN A 1 228 ? -12.612 2.228 -9.794 1.00 96.94 228 GLN A CA 1
ATOM 1793 C C . GLN A 1 228 ? -12.648 1.759 -8.333 1.00 96.94 228 GLN A C 1
ATOM 1795 O O . GLN A 1 228 ? -13.300 2.390 -7.502 1.00 96.94 228 GLN A O 1
ATOM 1800 N N . ARG A 1 229 ? -11.970 0.651 -7.999 1.00 97.06 229 ARG A N 1
ATOM 1801 C CA . ARG A 1 229 ? -11.883 0.153 -6.615 1.00 97.06 229 ARG A CA 1
ATOM 1802 C C . ARG A 1 229 ? -11.117 1.115 -5.720 1.00 97.06 229 ARG A C 1
ATOM 1804 O O . ARG A 1 229 ? -11.534 1.361 -4.592 1.00 97.06 229 ARG A O 1
ATOM 1811 N N . LEU A 1 230 ? -10.027 1.681 -6.227 1.00 97.31 230 LEU A N 1
ATOM 1812 C CA . LEU A 1 230 ? -9.237 2.667 -5.505 1.00 97.31 230 LEU A CA 1
ATOM 1813 C C . LEU A 1 230 ? -10.031 3.958 -5.271 1.00 97.31 230 LEU A C 1
ATOM 1815 O O . LEU A 1 230 ? -9.950 4.535 -4.190 1.00 97.31 230 LEU A O 1
ATOM 1819 N N . ASP A 1 231 ? -10.842 4.375 -6.248 1.00 96.81 231 ASP A N 1
ATOM 1820 C CA . ASP A 1 231 ? -11.690 5.562 -6.135 1.00 96.81 231 ASP A CA 1
ATOM 1821 C C . ASP A 1 231 ? -12.764 5.388 -5.059 1.00 96.81 231 ASP A C 1
ATOM 1823 O O . ASP A 1 231 ? -12.939 6.267 -4.217 1.00 96.81 231 ASP A O 1
ATOM 1827 N N . ARG A 1 232 ? -13.416 4.218 -5.012 1.00 96.38 232 ARG A N 1
ATOM 1828 C CA . ARG A 1 232 ? -14.372 3.884 -3.945 1.00 96.38 232 ARG A CA 1
ATOM 1829 C C . ARG A 1 232 ? -13.715 3.840 -2.573 1.00 96.38 232 ARG A C 1
ATOM 1831 O O . ARG A 1 232 ? -14.241 4.439 -1.638 1.00 96.38 232 ARG A O 1
ATOM 1838 N N . LEU A 1 233 ? -12.542 3.215 -2.462 1.00 95.69 233 LEU A N 1
ATOM 1839 C CA . LEU A 1 233 ? -11.772 3.184 -1.219 1.00 95.69 233 LEU A CA 1
ATOM 1840 C C . LEU A 1 233 ? -11.454 4.598 -0.720 1.00 95.69 233 LEU A C 1
ATOM 1842 O O . LEU A 1 233 ? -11.712 4.919 0.438 1.00 95.69 233 LEU A O 1
ATOM 1846 N N . VAL A 1 234 ? -10.960 5.478 -1.592 1.00 94.31 234 VAL A N 1
ATOM 1847 C CA . VAL A 1 234 ? -10.698 6.880 -1.235 1.00 94.31 234 VAL A CA 1
ATOM 1848 C C . VAL A 1 234 ? -11.992 7.648 -0.953 1.00 94.31 234 VAL A C 1
ATOM 1850 O O . VAL A 1 234 ? -12.007 8.505 -0.071 1.00 94.31 234 VAL A O 1
ATOM 1853 N N . GLY A 1 235 ? -13.090 7.332 -1.641 1.00 93.69 235 GLY A N 1
ATOM 1854 C CA . GLY A 1 235 ? -14.425 7.858 -1.358 1.00 93.69 235 GLY A CA 1
ATOM 1855 C C . GLY A 1 235 ? -14.876 7.552 0.070 1.00 93.69 235 GLY A C 1
ATOM 1856 O O . GLY A 1 235 ? -15.250 8.471 0.801 1.00 93.69 235 GLY A O 1
ATOM 1857 N N . VAL A 1 236 ? -14.739 6.295 0.502 1.00 92.50 236 VAL A N 1
ATOM 1858 C CA . VAL A 1 236 ? -15.014 5.863 1.880 1.00 92.50 236 VAL A CA 1
ATOM 1859 C C . VAL A 1 236 ? -14.132 6.612 2.875 1.00 92.50 236 VAL A C 1
ATOM 1861 O O . VAL A 1 236 ? -14.639 7.181 3.842 1.00 92.50 236 VAL A O 1
ATOM 1864 N N . LEU A 1 237 ? -12.826 6.696 2.612 1.00 90.94 237 LEU A N 1
ATOM 1865 C CA . LEU A 1 237 ? -11.897 7.435 3.469 1.00 90.94 237 LEU A CA 1
ATOM 1866 C C . LEU A 1 237 ? -12.282 8.918 3.586 1.00 90.94 237 LEU A C 1
ATOM 1868 O O . LEU A 1 237 ? -12.282 9.480 4.680 1.00 90.94 237 LEU A O 1
ATOM 1872 N N . ASN A 1 238 ? -12.661 9.551 2.475 1.00 89.69 238 ASN A N 1
ATOM 1873 C CA . ASN A 1 238 ? -13.074 10.952 2.435 1.00 89.69 238 ASN A CA 1
ATOM 1874 C C . ASN A 1 238 ? -14.404 11.219 3.150 1.00 89.69 238 ASN A C 1
ATOM 1876 O O . ASN A 1 238 ? -14.583 12.327 3.657 1.00 89.69 238 ASN A O 1
ATOM 1880 N N . GLY A 1 239 ? -15.311 10.239 3.184 1.00 84.62 239 GLY A N 1
ATOM 1881 C CA . GLY A 1 239 ? -16.583 10.320 3.904 1.00 84.62 239 GLY A CA 1
ATOM 1882 C C . GLY A 1 239 ? -16.440 10.228 5.426 1.00 84.62 239 GLY A C 1
ATOM 1883 O O . GLY A 1 239 ? -17.348 10.628 6.150 1.00 84.62 239 GLY A O 1
ATOM 1884 N N . CYS A 1 240 ? -15.298 9.755 5.930 1.00 77.19 240 CYS A N 1
ATOM 1885 C CA . CYS A 1 240 ? -15.078 9.588 7.362 1.00 77.19 240 CYS A CA 1
ATOM 1886 C C . CYS A 1 240 ? -14.468 10.851 7.991 1.00 77.19 240 CYS A C 1
ATOM 1888 O O . CYS A 1 240 ? -13.320 11.219 7.726 1.00 77.19 240 CYS A O 1
ATOM 1890 N N . SER A 1 241 ? -15.235 11.512 8.861 1.00 63.16 241 SER A N 1
ATOM 1891 C CA . SER A 1 241 ? -14.823 12.731 9.572 1.00 63.16 241 SER A CA 1
ATOM 1892 C C . SER A 1 241 ? -13.875 12.461 10.750 1.00 63.16 241 SER A C 1
ATOM 1894 O O . SER A 1 241 ? -13.038 13.311 11.059 1.00 63.16 241 SER A O 1
ATOM 1896 N N . ALA A 1 242 ? -13.954 11.277 11.368 1.00 64.00 242 ALA A N 1
ATOM 1897 C CA . ALA A 1 242 ? -13.155 10.883 12.528 1.00 64.00 242 ALA A CA 1
ATOM 1898 C C . ALA A 1 242 ? -12.473 9.523 12.320 1.00 64.00 242 ALA A C 1
ATOM 1900 O O . ALA A 1 242 ? -13.104 8.563 11.886 1.00 64.00 242 ALA A O 1
ATOM 1901 N N . ILE A 1 243 ? -11.191 9.441 12.696 1.00 62.88 243 ILE A N 1
ATOM 1902 C CA . ILE A 1 243 ? -10.328 8.262 12.520 1.00 62.88 243 ILE A CA 1
ATOM 1903 C C . ILE A 1 243 ? -10.984 7.000 13.118 1.00 62.88 243 ILE A C 1
ATOM 1905 O O . ILE A 1 243 ? -11.037 5.979 12.445 1.00 62.88 243 ILE A O 1
ATOM 1909 N N . GLY A 1 244 ? -11.590 7.074 14.309 1.00 63.69 244 GLY A N 1
ATOM 1910 C CA . GLY A 1 244 ? -12.035 5.895 15.072 1.00 63.69 244 GLY A CA 1
ATOM 1911 C C . GLY A 1 244 ? -13.145 5.019 14.465 1.00 63.69 244 GLY A C 1
ATOM 1912 O O . GLY A 1 244 ? -13.291 3.876 14.895 1.00 63.69 244 GLY A O 1
ATOM 1913 N N . GLN A 1 245 ? -13.911 5.507 13.481 1.00 65.38 245 GLN A N 1
ATOM 1914 C CA . GLN A 1 245 ? -14.976 4.733 12.812 1.00 65.38 245 GLN A CA 1
ATOM 1915 C C . GLN A 1 245 ? -14.643 4.367 11.359 1.00 65.38 245 GLN A C 1
ATOM 1917 O O . GLN A 1 245 ? -15.330 3.552 10.752 1.00 65.38 245 GLN A O 1
ATOM 1922 N N . THR A 1 246 ? -13.564 4.921 10.802 1.00 78.88 246 THR A N 1
ATOM 1923 C CA . THR A 1 246 ? -13.183 4.713 9.399 1.00 78.88 246 THR A CA 1
ATOM 1924 C C . THR A 1 246 ? -12.825 3.261 9.098 1.00 78.88 246 THR A C 1
ATOM 1926 O O . THR A 1 246 ? -13.051 2.778 7.991 1.00 78.88 246 THR A O 1
ATOM 1929 N N . TRP A 1 247 ? -12.260 2.545 10.073 1.00 87.00 247 TRP A N 1
ATOM 1930 C CA . TRP A 1 247 ? -11.654 1.241 9.823 1.00 87.00 247 TRP A CA 1
ATOM 1931 C C . TRP A 1 247 ? -12.684 0.157 9.454 1.00 87.00 247 TRP A C 1
ATOM 1933 O O . TRP A 1 247 ? -12.388 -0.688 8.612 1.00 87.00 247 TRP A O 1
ATOM 1943 N N . THR A 1 248 ? -13.904 0.194 10.005 1.00 89.81 248 THR A N 1
ATOM 1944 C CA . THR A 1 248 ? -14.963 -0.772 9.655 1.00 89.81 248 THR A CA 1
ATOM 1945 C C . THR A 1 248 ? -15.491 -0.536 8.245 1.00 89.81 248 THR A C 1
ATOM 1947 O O . THR A 1 248 ? -15.695 -1.490 7.501 1.00 89.81 248 THR A O 1
ATOM 1950 N N . LEU A 1 249 ? -15.656 0.727 7.846 1.00 90.88 249 LEU A N 1
ATOM 1951 C CA . LEU A 1 249 ? -16.087 1.093 6.496 1.00 90.88 249 LEU A CA 1
ATOM 1952 C C . LEU A 1 249 ? -15.031 0.724 5.450 1.00 90.88 249 LEU A C 1
ATOM 1954 O O . LEU A 1 249 ? -15.372 0.209 4.389 1.00 90.88 249 LEU A O 1
ATOM 1958 N N . VAL A 1 250 ? -13.746 0.917 5.768 1.00 92.31 250 VAL A N 1
ATOM 1959 C CA . VAL A 1 250 ? -12.642 0.439 4.923 1.00 92.31 250 VAL A CA 1
ATOM 1960 C C . VAL A 1 250 ? -12.677 -1.082 4.801 1.00 92.31 250 VAL A C 1
ATOM 1962 O O . VAL A 1 250 ? -12.552 -1.599 3.696 1.00 92.31 250 VAL A O 1
ATOM 1965 N N . LEU A 1 251 ? -12.903 -1.806 5.900 1.00 92.62 251 LEU A N 1
ATOM 1966 C CA . LEU A 1 251 ? -13.006 -3.264 5.873 1.00 92.62 251 LEU A CA 1
ATOM 1967 C C . LEU A 1 251 ? -14.173 -3.744 4.989 1.00 92.62 251 LEU A C 1
ATOM 1969 O O . LEU A 1 251 ? -14.009 -4.687 4.216 1.00 92.62 251 LEU A O 1
ATOM 1973 N N . ILE A 1 252 ? -15.324 -3.067 5.053 1.00 92.75 252 ILE A N 1
ATOM 1974 C CA . ILE A 1 252 ? -16.479 -3.335 4.183 1.00 92.75 252 ILE A CA 1
ATOM 1975 C C . ILE A 1 252 ? -16.127 -3.076 2.717 1.00 92.75 252 ILE A C 1
ATOM 1977 O O . ILE A 1 252 ? -16.377 -3.941 1.881 1.00 92.75 252 ILE A O 1
ATOM 1981 N N . GLU A 1 253 ? -15.503 -1.940 2.391 1.00 94.31 253 GLU A N 1
ATOM 1982 C CA . GLU A 1 253 ? -15.111 -1.635 1.007 1.00 94.31 253 GLU A CA 1
ATOM 1983 C C . GLU A 1 253 ? -14.084 -2.636 0.475 1.00 94.31 253 GLU A C 1
ATOM 1985 O O . GLU A 1 253 ? -14.142 -3.025 -0.692 1.00 94.31 253 GLU A O 1
ATOM 1990 N N . LEU A 1 254 ? -13.190 -3.133 1.331 1.00 93.31 254 LEU A N 1
ATOM 1991 C CA . LEU A 1 254 ? -12.272 -4.223 1.004 1.00 93.31 254 LEU A CA 1
ATOM 1992 C C . LEU A 1 254 ? -12.995 -5.565 0.759 1.00 93.31 254 LEU A C 1
ATOM 1994 O O . LEU A 1 254 ? -12.384 -6.476 0.215 1.00 93.31 254 LEU A O 1
ATOM 1998 N N . GLY A 1 255 ? -14.294 -5.676 1.049 1.00 93.06 255 GLY A N 1
ATOM 1999 C CA . GLY A 1 255 ? -15.085 -6.898 0.872 1.00 93.06 255 GLY A CA 1
ATOM 2000 C C . GLY A 1 255 ? -15.024 -7.842 2.074 1.00 93.06 255 GLY A C 1
ATOM 2001 O O . GLY A 1 255 ? -15.380 -9.007 1.959 1.00 93.06 255 GLY A O 1
ATOM 2002 N N . LEU A 1 256 ? -14.574 -7.348 3.229 1.00 94.12 256 LEU A N 1
ATOM 2003 C CA . LEU A 1 256 ? -14.399 -8.112 4.466 1.00 94.12 256 LEU A CA 1
ATOM 2004 C C . LEU A 1 256 ? -15.411 -7.687 5.547 1.00 94.12 256 LEU A C 1
ATOM 2006 O O . LEU A 1 256 ? -15.155 -7.831 6.741 1.00 94.12 256 LEU A O 1
ATOM 2010 N N . GLY A 1 257 ? -16.567 -7.150 5.144 1.00 91.12 257 GLY A N 1
ATOM 2011 C CA . GLY A 1 257 ? -17.589 -6.625 6.059 1.00 91.12 257 GLY A CA 1
ATOM 2012 C C . GLY A 1 257 ? -18.112 -7.654 7.067 1.00 91.12 257 GLY A C 1
ATOM 2013 O O . GLY A 1 257 ? -18.287 -7.337 8.241 1.00 91.12 257 GLY A O 1
ATOM 2014 N N . GLU A 1 258 ? -18.255 -8.914 6.654 1.00 92.19 258 GLU A N 1
ATOM 2015 C CA . GLU A 1 258 ? -18.671 -10.019 7.533 1.00 92.19 258 GLU A CA 1
ATOM 2016 C C . GLU A 1 258 ? -17.659 -10.314 8.657 1.00 92.19 258 GLU A C 1
ATOM 2018 O O . GLU A 1 258 ? -17.979 -10.987 9.634 1.00 92.19 258 GLU A O 1
ATOM 2023 N N . ARG A 1 259 ? -16.428 -9.794 8.551 1.00 90.69 259 ARG A N 1
ATOM 2024 C CA . ARG A 1 259 ? -15.362 -9.971 9.546 1.00 90.69 259 ARG A CA 1
ATOM 2025 C C . ARG A 1 259 ? -15.291 -8.851 10.583 1.00 90.69 259 ARG A C 1
ATOM 2027 O O . ARG A 1 259 ? -14.448 -8.928 11.473 1.00 90.69 259 ARG A O 1
ATOM 2034 N N . VAL A 1 260 ? -16.141 -7.820 10.506 1.00 90.94 260 VAL A N 1
ATOM 2035 C CA . VAL A 1 260 ? -16.077 -6.648 11.406 1.00 90.94 260 VAL A CA 1
ATOM 2036 C C . VAL A 1 260 ? -16.098 -7.046 12.886 1.00 90.94 260 VAL A C 1
ATOM 2038 O O . VAL A 1 260 ? -15.256 -6.572 13.647 1.00 90.94 260 VAL A O 1
ATOM 2041 N N . GLU A 1 261 ? -17.011 -7.928 13.302 1.00 90.19 261 GLU A N 1
ATOM 2042 C CA . GLU A 1 261 ? -17.122 -8.327 14.715 1.00 90.19 261 GLU A CA 1
ATOM 2043 C C . GLU A 1 261 ? -15.910 -9.137 15.193 1.00 90.19 261 GLU A C 1
ATOM 2045 O O . GLU A 1 261 ? -15.415 -8.909 16.297 1.00 90.19 261 GLU A O 1
ATOM 2050 N N . ALA A 1 262 ? -15.354 -9.999 14.337 1.00 89.19 262 ALA A N 1
ATOM 2051 C CA . ALA A 1 262 ? -14.134 -10.741 14.650 1.00 89.19 262 ALA A CA 1
ATOM 2052 C C . ALA A 1 262 ? -12.932 -9.797 14.854 1.00 89.19 262 ALA A C 1
ATOM 2054 O O . ALA A 1 262 ? -12.165 -9.955 15.802 1.00 89.19 262 ALA A O 1
ATOM 2055 N N . TRP A 1 263 ? -12.806 -8.752 14.028 1.00 88.12 263 TRP A N 1
ATOM 2056 C CA . TRP A 1 263 ? -11.776 -7.721 14.203 1.00 88.12 263 TRP A CA 1
ATOM 2057 C C . TRP A 1 263 ? -11.988 -6.852 15.451 1.00 88.12 263 TRP A C 1
ATOM 2059 O O . TRP A 1 263 ? -11.012 -6.432 16.075 1.00 88.12 263 TRP A O 1
ATOM 2069 N N . LYS A 1 264 ? -13.240 -6.587 15.851 1.00 87.38 264 LYS A N 1
ATOM 2070 C CA . LYS A 1 264 ? -13.530 -5.893 17.119 1.00 87.38 264 LYS A CA 1
ATOM 2071 C C . LYS A 1 264 ? -13.078 -6.718 18.323 1.00 87.38 264 LYS A C 1
ATOM 2073 O O . LYS A 1 264 ? -12.447 -6.155 19.215 1.00 87.38 264 LYS A O 1
ATOM 2078 N N . ALA A 1 265 ? -13.371 -8.020 18.334 1.00 83.88 265 ALA A N 1
ATOM 2079 C CA . ALA A 1 265 ? -12.919 -8.932 19.386 1.00 83.88 265 ALA A CA 1
ATOM 2080 C C . ALA A 1 265 ? -11.383 -8.989 19.452 1.00 83.88 265 ALA A C 1
ATOM 2082 O O . ALA A 1 265 ? -10.811 -8.803 20.524 1.00 83.88 265 ALA A O 1
ATOM 2083 N N . HIS A 1 266 ? -10.719 -9.105 18.294 1.00 78.75 266 HIS A N 1
ATOM 2084 C CA . HIS A 1 266 ? -9.256 -9.063 18.192 1.00 78.75 266 HIS A CA 1
ATOM 2085 C C . HIS A 1 266 ? -8.654 -7.815 18.848 1.00 78.75 266 HIS A C 1
ATOM 2087 O O . HIS A 1 266 ? -7.706 -7.904 19.625 1.00 78.75 266 HIS A O 1
ATOM 2093 N N . LYS A 1 267 ? -9.228 -6.639 18.566 1.00 76.62 267 LYS A N 1
ATOM 2094 C CA . LYS A 1 267 ? -8.726 -5.357 19.070 1.00 76.62 267 LYS A CA 1
ATOM 2095 C C . LYS A 1 267 ? -8.837 -5.209 20.591 1.00 76.62 267 LYS A C 1
ATOM 2097 O O . LYS A 1 267 ? -7.995 -4.540 21.184 1.00 76.62 267 LYS A O 1
ATOM 2102 N N . ARG A 1 268 ? -9.881 -5.766 21.214 1.00 69.44 268 ARG A N 1
ATOM 2103 C CA . ARG A 1 268 ? -10.110 -5.638 22.665 1.00 69.44 268 ARG A CA 1
ATOM 2104 C C . ARG A 1 268 ? -9.176 -6.509 23.505 1.00 69.44 268 ARG A C 1
ATOM 2106 O O . ARG A 1 268 ? -9.039 -6.240 24.691 1.00 69.44 268 ARG A O 1
ATOM 2113 N N . GLY A 1 269 ? -8.502 -7.486 22.894 1.00 60.75 269 GLY A N 1
ATOM 2114 C CA . GLY A 1 269 ? -7.696 -8.455 23.634 1.00 60.75 269 GLY A CA 1
ATOM 2115 C C . GLY A 1 269 ? -8.551 -9.375 24.507 1.00 60.75 269 GLY A C 1
ATOM 2116 O O . GLY A 1 269 ? -8.052 -9.861 25.512 1.00 60.75 269 GLY A O 1
ATOM 2117 N N . ASP A 1 270 ? -9.823 -9.582 24.141 1.00 48.25 270 ASP A N 1
ATOM 2118 C CA . ASP A 1 270 ? -10.749 -10.490 24.828 1.00 48.25 270 ASP A CA 1
ATOM 2119 C C . ASP A 1 270 ? -10.352 -11.958 24.542 1.00 48.25 270 ASP A C 1
ATOM 2121 O O . ASP A 1 270 ? -11.084 -12.656 23.843 1.00 48.25 270 ASP A O 1
ATOM 2125 N N . HIS A 1 271 ? -9.174 -12.393 25.015 1.00 46.06 271 HIS A N 1
ATOM 2126 C CA . HIS A 1 271 ? -8.679 -13.781 24.983 1.00 46.06 271 HIS A CA 1
ATOM 2127 C C . HIS A 1 271 ? -7.795 -14.090 26.188 1.00 46.06 271 HIS A C 1
ATOM 2129 O O . HIS A 1 271 ? -6.781 -13.377 26.375 1.00 46.06 271 HIS A O 1
#

Foldseek 3Di:
DDPPDDDDQDWPQPDWDDDQQQFTKGWTAGPQFAFLLLLLLLVLVQLLQLQLALLLLFAPVLNPHQQAVGLNCFFQLLVVQVVQLVVCVVPVDDDRPFDQDPVCVLAAAPCLLVPDDAQRCPVSDRSSSSSSSRSSVPDDGPLSNQQRSAGPNSPHHHQKGKFFAAAPPRDTDDSVDDDPDGHPRGHNITMMGRSHGNPQDPVSVVVVVLVRVLSSVLSVDRRVRNNVLNVVLSVLVRPDRHSNPSNLSSCVSSVNNVCSVVSVCSHVVVD

Radius of gyration: 17.93 Å; chains: 1; bounding box: 50×50×44 Å

Secondary structure (DSSP, 8-state):
------------------BTTTB--EEE--TT-EEHHHHHHHHHHHHHHIIIIIHHHS-HHHHT-GGG--HHHHBHHHHHHHHHHHHHHHTTSS--SSPPPHHHHHHS-HHHHTPPP-STTTTT-HHHHHHHHHHHHH--SHHHHHHHT-BGGGTB--SEEEE-B-TTT-PBPPTTS--SSPPPSEES-EEEE--S-TT--HHHHHHHHHHHHHHHHHHHS-HHHHHHHHHHHHHHHHH-SSHHHHHHHHHHHTT-GGGHHHHHHHHHT--

Organism: NCBI:txid2614577

pLDDT: mean 83.35, std 17.25, range [22.69, 98.62]

Sequence (271 aa):
MADILPVFDVINATDHVINDSCGMHIHAGFTDGLSHIEAKKIITVVALVEGCFIRQILPADRLESLFIDPISTESNLSTEAHRAALFEAAQSASQTLLPVTDKMRAHLPRSVLEMRKRGWNKTTGHLQLKNLIKTIWHTNNMYELARGILIKGGNMRGGAAICLRLPHNLKRVSLRNPLRDDLPVKTPSSIEFRYPPMKADKDHFKLWIELAKTIMNFGKMTDTVYSQRLDRLVGVLNGCSAIGQTWTLVLIELGLGERVEAWKAHKRGDH